Protein AF-F9GFN5-F1 (afdb_monomer_lite)

Organism: Fusarium oxysporum (strain Fo5176) (NCBI:txid660025)

Radius of gyration: 23.25 Å; chains: 1; bounding box: 59×54×55 Å

Structure (mmCIF, N/CA/C/O backbone):
data_AF-F9GFN5-F1
#
_entry.id   AF-F9GFN5-F1
#
loop_
_atom_site.group_PDB
_atom_site.id
_atom_site.type_symbol
_atom_site.label_atom_id
_atom_site.label_alt_id
_atom_site.label_comp_id
_atom_site.label_asym_id
_atom_site.label_entity_id
_atom_site.label_seq_id
_atom_site.pdbx_PDB_ins_code
_atom_site.Cartn_x
_atom_site.Cartn_y
_atom_site.Cartn_z
_atom_site.occupancy
_atom_site.B_iso_or_equiv
_atom_site.auth_seq_id
_atom_site.auth_comp_id
_atom_site.auth_asym_id
_atom_site.auth_atom_id
_atom_site.pdbx_PDB_model_num
ATOM 1 N N . CYS A 1 1 ? -9.435 2.940 -2.438 1.00 74.19 1 CYS A N 1
ATOM 2 C CA . CYS A 1 1 ? -7.964 3.060 -2.290 1.00 74.19 1 CYS A CA 1
ATOM 3 C C . CYS A 1 1 ? -7.481 4.216 -3.157 1.00 74.19 1 CYS A C 1
ATOM 5 O O . CYS A 1 1 ? -7.764 4.204 -4.350 1.00 74.19 1 CYS A O 1
ATOM 7 N N . ALA A 1 2 ? -6.806 5.196 -2.565 1.00 79.12 2 ALA A N 1
ATOM 8 C CA . ALA A 1 2 ? -6.301 6.413 -3.187 1.00 79.12 2 ALA A CA 1
ATOM 9 C C . ALA A 1 2 ? -4.825 6.650 -2.843 1.00 79.12 2 ALA A C 1
ATOM 11 O O . ALA A 1 2 ? -4.311 6.125 -1.850 1.00 79.12 2 ALA A O 1
ATOM 12 N N . CYS A 1 3 ? -4.141 7.439 -3.671 1.00 81.62 3 CYS A N 1
ATOM 13 C CA . CYS A 1 3 ? -2.781 7.879 -3.372 1.00 81.62 3 CYS A CA 1
ATOM 14 C C . CYS A 1 3 ? -2.756 8.847 -2.176 1.00 81.62 3 CYS A C 1
ATOM 16 O O . CYS A 1 3 ? -3.744 9.497 -1.849 1.00 81.62 3 CYS A O 1
ATOM 18 N N . ASP A 1 4 ? -1.608 8.946 -1.515 1.00 77.44 4 ASP A N 1
ATOM 19 C CA . ASP A 1 4 ? -1.374 9.813 -0.351 1.00 77.44 4 ASP A CA 1
ATOM 20 C C . ASP A 1 4 ? -0.511 11.043 -0.683 1.00 77.44 4 ASP A C 1
ATOM 22 O O . ASP A 1 4 ? -0.356 11.944 0.139 1.00 77.44 4 ASP A O 1
ATOM 26 N N . ILE A 1 5 ? 0.016 11.098 -1.906 1.00 81.62 5 ILE A N 1
ATOM 27 C CA . ILE A 1 5 ? 0.613 12.283 -2.513 1.00 81.62 5 ILE A CA 1
ATOM 28 C C . ILE A 1 5 ? -0.412 12.867 -3.488 1.00 81.62 5 ILE A C 1
ATOM 30 O O . ILE A 1 5 ? -1.016 12.099 -4.242 1.00 81.62 5 ILE A O 1
ATOM 34 N N . PRO A 1 6 ? -0.615 14.196 -3.510 1.00 81.69 6 PRO A N 1
ATOM 35 C CA . PRO A 1 6 ? -1.483 14.832 -4.485 1.00 81.69 6 PRO A CA 1
ATOM 36 C C . PRO A 1 6 ? -1.176 14.370 -5.914 1.00 81.69 6 PRO A C 1
ATOM 38 O O . PRO A 1 6 ? -0.028 14.441 -6.348 1.00 81.69 6 PRO A O 1
ATOM 41 N N . SER A 1 7 ? -2.178 13.927 -6.669 1.00 87.31 7 SER A N 1
ATOM 42 C CA . SER A 1 7 ? -2.011 13.272 -7.977 1.00 87.31 7 SER A CA 1
ATOM 43 C C . SER A 1 7 ? -1.329 14.153 -9.015 1.00 87.31 7 SER A C 1
ATOM 45 O O . SER A 1 7 ? -0.558 13.674 -9.841 1.00 87.31 7 SER A O 1
ATOM 47 N N . HIS A 1 8 ? -1.512 15.469 -8.913 1.00 84.69 8 HIS A N 1
ATOM 48 C CA . HIS A 1 8 ? -0.816 16.421 -9.774 1.00 84.69 8 HIS A CA 1
ATOM 49 C C . HIS A 1 8 ? 0.709 16.481 -9.510 1.00 84.69 8 HIS A C 1
ATOM 51 O O . HIS A 1 8 ? 1.449 16.915 -10.391 1.00 84.69 8 HIS A O 1
ATOM 57 N N . ALA A 1 9 ? 1.187 16.009 -8.355 1.00 85.56 9 ALA A N 1
ATOM 58 C CA . ALA A 1 9 ? 2.604 15.750 -8.074 1.00 85.56 9 ALA A CA 1
ATOM 59 C C . ALA A 1 9 ? 2.966 14.255 -8.231 1.00 85.56 9 ALA A C 1
ATOM 61 O O . ALA A 1 9 ? 4.084 13.922 -8.613 1.00 85.56 9 ALA A O 1
ATOM 62 N N . TYR A 1 10 ? 2.019 13.343 -7.984 1.00 90.94 10 TYR A N 1
ATOM 63 C CA . TYR A 1 10 ? 2.183 11.891 -8.114 1.00 90.94 10 TYR A CA 1
ATOM 64 C C . TYR A 1 10 ? 1.858 11.389 -9.526 1.00 90.94 10 TYR A C 1
ATOM 66 O O . TYR A 1 10 ? 0.931 10.614 -9.758 1.00 90.94 10 TYR A O 1
ATOM 74 N N . GLN A 1 11 ? 2.643 11.864 -10.485 1.00 92.19 11 GLN A N 1
ATOM 75 C CA . GLN A 1 11 ? 2.540 11.526 -11.900 1.00 92.19 11 GLN A CA 1
ATOM 76 C C . GLN A 1 11 ? 3.905 11.683 -12.569 1.00 92.19 11 GLN A C 1
ATOM 78 O O . GLN A 1 11 ? 4.844 12.220 -11.979 1.00 92.19 11 GLN A O 1
ATOM 83 N N . TYR A 1 12 ? 4.031 11.253 -13.821 1.00 94.38 12 TYR A N 1
ATOM 84 C CA . TYR A 1 12 ? 5.271 11.467 -14.554 1.00 94.38 12 TYR A CA 1
ATOM 85 C C . TYR A 1 12 ? 5.408 12.948 -14.901 1.00 94.38 12 TYR A C 1
ATOM 87 O O . TYR A 1 12 ? 4.506 13.549 -15.484 1.00 94.38 12 TYR A O 1
ATOM 95 N N . SER A 1 13 ? 6.554 13.546 -14.573 1.00 90.25 13 SER A N 1
ATOM 96 C CA . SER A 1 13 ? 6.849 14.942 -14.924 1.00 90.25 13 SER A CA 1
ATOM 97 C C . SER A 1 13 ? 6.798 15.180 -16.436 1.00 90.25 13 SER A C 1
ATOM 99 O O . SER A 1 13 ? 6.345 16.232 -16.871 1.00 90.25 13 SER A O 1
ATOM 101 N N . TRP A 1 14 ? 7.184 14.176 -17.226 1.00 92.69 14 TRP A N 1
ATOM 102 C CA . TRP A 1 14 ? 7.173 14.176 -18.691 1.00 92.69 14 TRP A CA 1
ATOM 103 C C . TRP A 1 14 ? 5.834 13.741 -19.317 1.00 92.69 14 TRP A C 1
ATOM 105 O O . TRP A 1 14 ? 5.675 13.820 -20.534 1.00 92.69 14 TRP A O 1
ATOM 115 N N . ASN A 1 15 ? 4.858 13.294 -18.520 1.00 93.81 15 ASN A N 1
ATOM 116 C CA . ASN A 1 15 ? 3.503 13.005 -18.998 1.00 93.81 15 ASN A CA 1
ATOM 117 C C . ASN A 1 15 ? 2.445 13.476 -17.988 1.00 93.81 15 ASN A C 1
ATOM 119 O O . ASN A 1 15 ? 1.758 12.651 -17.389 1.00 93.81 15 ASN A O 1
ATOM 123 N N . PRO A 1 16 ? 2.312 14.792 -17.767 1.00 91.44 16 PRO A N 1
ATOM 124 C CA . PRO A 1 16 ? 1.335 15.314 -16.826 1.00 91.44 16 PRO A CA 1
ATOM 125 C C . PRO A 1 16 ? -0.105 15.030 -17.278 1.00 91.44 16 PRO A C 1
ATOM 127 O O . PRO A 1 16 ? -0.438 15.128 -18.458 1.00 91.44 16 PRO A O 1
ATOM 130 N N . ASN A 1 17 ? -0.974 14.754 -16.312 1.00 90.25 17 ASN A N 1
ATOM 131 C CA . ASN A 1 17 ? -2.419 14.684 -16.449 1.00 90.25 17 ASN A CA 1
ATOM 132 C C . ASN A 1 17 ? -3.060 15.838 -15.650 1.00 90.25 17 ASN A C 1
ATOM 134 O O . ASN A 1 17 ? -3.096 15.793 -14.421 1.00 90.25 17 ASN A O 1
ATOM 138 N N . PRO A 1 18 ? -3.573 16.893 -16.306 1.00 85.75 18 PRO A N 1
ATOM 139 C CA . PRO A 1 18 ? -4.271 17.972 -15.608 1.00 85.75 18 PRO A CA 1
ATOM 140 C C . PRO A 1 18 ? -5.686 17.572 -15.166 1.00 85.75 18 PRO A C 1
ATOM 142 O O . PRO A 1 18 ? -6.262 18.240 -14.314 1.00 85.75 18 PRO A O 1
ATOM 145 N N . ARG A 1 19 ? -6.231 16.471 -15.701 1.00 84.25 19 ARG A N 1
ATOM 146 C CA . ARG A 1 19 ? -7.626 16.042 -15.523 1.00 84.25 19 ARG A CA 1
ATOM 147 C C . ARG A 1 19 ? -7.817 15.034 -14.392 1.00 84.25 19 ARG A C 1
ATOM 149 O O . ARG A 1 19 ? -8.727 14.215 -14.461 1.00 84.25 19 ARG A O 1
ATOM 156 N N . TRP A 1 20 ? -6.948 15.050 -13.381 1.00 84.88 20 TRP A N 1
ATOM 157 C CA . TRP A 1 20 ? -7.195 14.245 -12.186 1.00 84.88 20 TRP A CA 1
ATOM 158 C C . TRP A 1 20 ? -8.530 14.655 -11.564 1.00 84.88 20 TRP A C 1
ATOM 160 O O . TRP A 1 20 ? -8.789 15.840 -11.353 1.00 84.88 20 TRP A O 1
ATOM 170 N N . SER A 1 21 ? -9.367 13.670 -11.255 1.00 81.56 21 SER A N 1
ATOM 171 C CA . SER A 1 21 ? -10.747 13.857 -10.818 1.00 81.56 21 SER A CA 1
ATOM 172 C C . SER A 1 21 ? -10.848 14.444 -9.401 1.00 81.56 21 SER A C 1
ATOM 174 O O . SER A 1 21 ? -11.931 14.753 -8.902 1.00 81.56 21 SER A O 1
ATOM 176 N N . ARG A 1 22 ? -9.713 14.493 -8.705 1.00 77.44 22 ARG A N 1
ATOM 177 C CA . ARG A 1 22 ? -9.553 14.880 -7.309 1.00 77.44 22 ARG A CA 1
ATOM 178 C C . ARG A 1 22 ? -8.078 15.078 -7.006 1.00 77.44 22 ARG A C 1
ATOM 180 O O . ARG A 1 22 ? -7.206 14.537 -7.681 1.00 77.44 22 ARG A O 1
ATOM 187 N N . LEU A 1 23 ? -7.806 15.780 -5.909 1.00 75.44 23 LEU A N 1
ATOM 188 C CA . LEU A 1 23 ? -6.439 16.005 -5.446 1.00 75.44 23 LEU A CA 1
ATOM 189 C C . LEU A 1 23 ? -5.698 14.694 -5.130 1.00 75.44 23 LEU A C 1
ATOM 191 O O . LEU A 1 23 ? -4.498 14.637 -5.347 1.00 75.44 23 LEU A O 1
ATOM 195 N N . TYR A 1 24 ? -6.399 13.661 -4.647 1.00 81.19 24 TYR A N 1
ATOM 196 C CA . TYR A 1 24 ? -5.853 12.340 -4.307 1.00 81.19 24 TYR A CA 1
ATOM 197 C C . TYR A 1 24 ? -6.621 11.239 -5.049 1.00 81.19 24 TYR A C 1
ATOM 199 O O . TYR A 1 24 ? -7.618 10.724 -4.543 1.00 81.19 24 TYR A O 1
ATOM 207 N N . ALA A 1 25 ? -6.213 10.945 -6.279 1.00 84.81 25 ALA A N 1
ATOM 208 C CA . ALA A 1 25 ? -6.860 10.004 -7.185 1.00 84.81 25 ALA A CA 1
ATOM 209 C C . ALA A 1 25 ? -6.932 8.583 -6.614 1.00 84.81 25 ALA A C 1
ATOM 211 O O . ALA A 1 25 ? -6.030 8.114 -5.913 1.00 84.81 25 ALA A O 1
ATOM 212 N N . GLU A 1 26 ? -8.012 7.880 -6.952 1.00 86.38 26 GLU A N 1
ATOM 213 C CA . GLU A 1 26 ? -8.153 6.463 -6.626 1.00 86.38 26 GLU A CA 1
ATOM 214 C C . GLU A 1 26 ? -7.361 5.570 -7.575 1.00 86.38 26 GLU A C 1
ATOM 216 O O . GLU A 1 26 ? -7.035 5.935 -8.704 1.00 86.38 26 GLU A O 1
ATOM 221 N N . ALA A 1 27 ? -7.107 4.346 -7.115 1.00 87.31 27 ALA A N 1
ATOM 222 C CA . ALA A 1 27 ? -6.366 3.326 -7.840 1.00 87.31 27 ALA A CA 1
ATOM 223 C C . ALA A 1 27 ? -6.888 3.092 -9.269 1.00 87.31 27 ALA A C 1
ATOM 225 O O . ALA A 1 27 ? -6.081 2.919 -10.178 1.00 87.31 27 ALA A O 1
ATOM 226 N N . ALA A 1 28 ? -8.210 3.126 -9.485 1.00 90.38 28 ALA A N 1
ATOM 227 C CA . ALA A 1 28 ? -8.804 2.940 -10.811 1.00 90.38 28 ALA A CA 1
ATOM 228 C C . ALA A 1 28 ? -8.395 4.052 -11.791 1.00 90.38 28 ALA A C 1
ATOM 230 O O . ALA A 1 28 ? -8.006 3.777 -12.922 1.00 90.38 28 ALA A O 1
ATOM 231 N N . GLU A 1 29 ? -8.411 5.303 -11.338 1.00 92.56 29 GLU A N 1
ATOM 232 C CA . GLU A 1 29 ? -8.026 6.452 -12.155 1.00 92.56 29 GLU A CA 1
ATOM 233 C C . GLU A 1 29 ? -6.514 6.477 -12.421 1.00 92.56 29 GLU A C 1
ATOM 235 O O . GLU A 1 29 ? -6.075 6.737 -13.541 1.00 92.56 29 GLU A O 1
ATOM 240 N N . ILE A 1 30 ? -5.705 6.130 -11.414 1.00 94.50 30 ILE A N 1
ATOM 241 C CA . ILE A 1 30 ? -4.251 5.985 -11.572 1.00 94.50 30 ILE A CA 1
ATOM 242 C C . ILE A 1 30 ? -3.932 4.881 -12.590 1.00 94.50 30 ILE A C 1
ATOM 244 O O . ILE A 1 30 ? -3.055 5.056 -13.438 1.00 94.50 30 ILE A O 1
ATOM 248 N N . LEU A 1 31 ? -4.656 3.760 -12.550 1.00 94.88 31 LEU A N 1
ATOM 249 C CA . LEU A 1 31 ? -4.506 2.676 -13.517 1.00 94.88 31 LEU A CA 1
ATOM 250 C C . LEU A 1 31 ? -4.842 3.139 -14.942 1.00 94.88 31 LEU A C 1
ATOM 252 O O . LEU A 1 31 ? -4.085 2.845 -15.867 1.00 94.88 31 LEU A O 1
ATOM 256 N N . GLU A 1 32 ? -5.931 3.883 -15.129 1.00 96.00 32 GLU A N 1
ATOM 257 C CA . GLU A 1 32 ? -6.290 4.472 -16.428 1.00 96.00 32 GLU A CA 1
ATOM 258 C C . GLU A 1 32 ? -5.222 5.459 -16.928 1.00 96.00 32 GLU A C 1
ATOM 260 O O . GLU A 1 32 ? -4.817 5.421 -18.095 1.00 96.00 32 GLU A O 1
ATOM 265 N N . TYR A 1 33 ? -4.660 6.281 -16.040 1.00 96.50 33 TYR A N 1
ATOM 266 C CA . TYR A 1 33 ? -3.525 7.146 -16.365 1.00 96.50 33 TYR A CA 1
ATOM 267 C C . TYR A 1 33 ? -2.288 6.346 -16.830 1.00 96.50 33 TYR A C 1
ATOM 269 O O . TYR A 1 33 ? -1.666 6.685 -17.842 1.00 96.50 33 TYR A O 1
ATOM 277 N N . LEU A 1 34 ? -1.946 5.239 -16.165 1.00 96.88 34 LEU A N 1
ATOM 278 C CA . LEU A 1 34 ? -0.821 4.387 -16.573 1.00 96.88 34 LEU A CA 1
ATOM 279 C C . LEU A 1 34 ? -1.089 3.671 -17.908 1.00 96.88 34 LEU A C 1
ATOM 281 O O . LEU A 1 34 ? -0.215 3.650 -18.777 1.00 96.88 34 LEU A O 1
ATOM 285 N N . LYS A 1 35 ? -2.302 3.145 -18.126 1.00 96.81 35 LYS A N 1
ATOM 286 C CA . LYS A 1 35 ? -2.705 2.536 -19.409 1.00 96.81 35 LYS A CA 1
ATOM 287 C C . LYS A 1 35 ? -2.667 3.541 -20.559 1.00 96.81 35 LYS A C 1
ATOM 289 O O . LYS A 1 35 ? -2.172 3.223 -21.645 1.00 96.81 35 LYS A O 1
ATOM 294 N N . SER A 1 36 ? -3.163 4.757 -20.333 1.00 96.44 36 SER A N 1
ATOM 295 C CA . SER A 1 36 ? -3.133 5.817 -21.344 1.00 96.44 36 SER A CA 1
ATOM 296 C C . SER A 1 36 ? -1.700 6.258 -21.648 1.00 96.44 36 SER A C 1
ATOM 298 O O . SER A 1 36 ? -1.374 6.469 -22.812 1.00 96.44 36 SER A O 1
ATOM 300 N N . THR A 1 37 ? -0.809 6.279 -20.649 1.00 97.19 37 THR A N 1
ATOM 301 C CA . THR A 1 37 ? 0.636 6.488 -20.848 1.00 97.19 37 THR A CA 1
ATOM 302 C C . THR A 1 37 ? 1.238 5.386 -21.727 1.00 97.19 37 THR A C 1
ATOM 304 O O . THR A 1 37 ? 1.865 5.681 -22.743 1.00 97.19 37 THR A O 1
ATOM 307 N N . VAL A 1 38 ? 0.997 4.110 -21.405 1.00 97.25 38 VAL A N 1
ATOM 308 C CA . VAL A 1 38 ? 1.472 2.959 -22.203 1.00 97.25 38 VAL A CA 1
ATOM 309 C C . VAL A 1 38 ? 1.001 3.053 -23.656 1.00 97.25 38 VAL A C 1
ATOM 311 O O . VAL A 1 38 ? 1.775 2.771 -24.571 1.00 97.25 38 VAL A O 1
ATOM 314 N N . THR A 1 39 ? -0.244 3.481 -23.866 1.00 97.19 39 THR A N 1
ATOM 315 C CA . THR A 1 39 ? -0.836 3.667 -25.197 1.00 97.19 39 THR A CA 1
ATOM 316 C C . THR A 1 39 ? -0.190 4.839 -25.935 1.00 97.19 39 THR A C 1
ATOM 318 O O . THR A 1 39 ? 0.306 4.663 -27.045 1.00 97.19 39 THR A O 1
ATOM 321 N N . LYS A 1 40 ? -0.123 6.019 -25.303 1.00 96.81 40 LYS A N 1
ATOM 322 C CA . LYS A 1 40 ? 0.414 7.263 -25.878 1.00 96.81 40 LYS A CA 1
ATOM 323 C C . LYS A 1 40 ? 1.848 7.112 -26.384 1.00 96.81 40 LYS A C 1
ATOM 325 O O . LYS A 1 40 ? 2.182 7.654 -27.430 1.00 96.81 40 LYS A O 1
ATOM 330 N N . PHE A 1 41 ? 2.681 6.372 -25.655 1.00 97.19 41 PHE A N 1
ATOM 331 C CA . PHE A 1 41 ? 4.091 6.172 -26.000 1.00 97.19 41 PHE A CA 1
ATOM 332 C C . PHE A 1 41 ? 4.366 4.828 -26.691 1.00 97.19 41 PHE A C 1
ATOM 334 O O . PHE A 1 41 ? 5.524 4.464 -26.888 1.00 97.19 41 PHE A O 1
ATOM 341 N N . ASN A 1 42 ? 3.317 4.087 -27.072 1.00 97.38 42 ASN A N 1
ATOM 342 C CA . ASN A 1 42 ? 3.416 2.776 -27.713 1.00 97.38 42 ASN A CA 1
ATOM 343 C C . ASN A 1 42 ? 4.389 1.829 -26.977 1.00 97.38 42 ASN A C 1
ATOM 345 O O . ASN A 1 42 ? 5.279 1.220 -27.577 1.00 97.38 42 ASN A O 1
ATOM 349 N N . LEU A 1 43 ? 4.254 1.751 -25.649 1.00 97.19 43 LEU A N 1
ATOM 350 C CA . LEU A 1 43 ? 5.133 0.948 -24.789 1.00 97.19 43 LEU A CA 1
ATOM 351 C C . LEU A 1 43 ? 4.712 -0.521 -24.747 1.00 97.19 43 LEU A C 1
ATOM 353 O O . LEU A 1 43 ? 5.525 -1.380 -24.427 1.00 97.19 43 LEU A O 1
ATOM 357 N N . ARG A 1 44 ? 3.455 -0.825 -25.107 1.00 96.62 44 ARG A N 1
ATOM 358 C CA . ARG A 1 44 ? 2.877 -2.178 -25.053 1.00 96.62 44 ARG A CA 1
ATOM 359 C C . ARG A 1 44 ? 3.737 -3.219 -25.776 1.00 96.62 44 ARG A C 1
ATOM 361 O O . ARG A 1 44 ? 3.852 -4.332 -25.283 1.00 96.62 44 ARG A O 1
ATOM 368 N N . ARG A 1 45 ? 4.365 -2.847 -26.896 1.00 96.25 45 ARG A N 1
ATOM 369 C CA . ARG A 1 45 ? 5.248 -3.715 -27.700 1.00 96.25 45 ARG A CA 1
ATOM 370 C C . ARG A 1 45 ? 6.502 -4.209 -26.972 1.00 96.25 45 ARG A C 1
ATOM 372 O O . ARG A 1 45 ? 7.103 -5.171 -27.423 1.00 96.25 45 ARG A O 1
ATOM 379 N N . TYR A 1 46 ? 6.892 -3.555 -25.879 1.00 95.81 46 TYR A N 1
ATOM 380 C CA . TYR A 1 46 ? 8.048 -3.934 -25.062 1.00 95.81 46 TYR A CA 1
ATOM 381 C C . TYR A 1 46 ? 7.652 -4.697 -23.791 1.00 95.81 46 TYR A C 1
ATOM 383 O O . TYR A 1 46 ? 8.514 -5.008 -22.976 1.00 95.81 46 TYR A O 1
ATOM 391 N N . ILE A 1 47 ? 6.356 -4.963 -23.582 1.00 95.25 47 ILE A N 1
ATOM 392 C CA . ILE A 1 47 ? 5.846 -5.574 -22.352 1.00 95.25 47 ILE A CA 1
ATOM 393 C C . ILE A 1 47 ? 5.275 -6.951 -22.669 1.00 95.25 47 ILE A C 1
ATOM 395 O O . ILE A 1 47 ? 4.312 -7.074 -23.427 1.00 95.25 47 ILE A O 1
ATOM 399 N N . GLN A 1 48 ? 5.814 -7.975 -22.013 1.00 91.94 48 GLN A N 1
ATOM 400 C CA . GLN A 1 48 ? 5.249 -9.318 -22.025 1.00 91.94 48 GLN A CA 1
ATOM 401 C C . GLN A 1 48 ? 4.455 -9.550 -20.731 1.00 91.94 48 GLN A C 1
ATOM 403 O O . GLN A 1 48 ? 5.021 -9.610 -19.643 1.00 91.94 48 GLN A O 1
ATOM 408 N N . PHE A 1 49 ? 3.128 -9.645 -20.846 1.00 92.94 49 PHE A N 1
ATOM 409 C CA . PHE A 1 49 ? 2.235 -9.979 -19.727 1.00 92.94 49 PHE A CA 1
ATOM 410 C C . PHE A 1 49 ? 2.170 -11.500 -19.517 1.00 92.94 49 PHE A C 1
ATOM 412 O O . PHE A 1 49 ? 2.800 -12.256 -20.258 1.00 92.94 49 PHE A O 1
ATOM 419 N N . SER A 1 50 ? 1.440 -11.952 -18.490 1.00 91.00 50 SER A N 1
ATOM 420 C CA . SER A 1 50 ? 1.308 -13.379 -18.132 1.00 91.00 50 SER A CA 1
ATOM 421 C C . SER A 1 50 ? 2.659 -14.105 -18.013 1.00 91.00 50 SER A C 1
ATOM 423 O O . SER A 1 50 ? 2.755 -15.296 -18.289 1.00 91.00 50 SER A O 1
ATOM 425 N N . THR A 1 51 ? 3.719 -13.382 -17.643 1.00 92.50 51 THR A N 1
ATOM 426 C CA . THR A 1 51 ? 5.097 -13.879 -17.615 1.00 92.50 51 THR A CA 1
ATOM 427 C C . THR A 1 51 ? 5.758 -13.438 -16.316 1.00 92.50 51 THR A C 1
ATOM 429 O O . THR A 1 51 ? 5.740 -12.253 -15.982 1.00 92.50 51 THR A O 1
ATOM 432 N N . THR A 1 52 ? 6.335 -14.385 -15.586 1.00 92.56 52 THR A N 1
ATOM 433 C CA . THR A 1 52 ? 6.984 -14.165 -14.292 1.00 92.56 52 THR A CA 1
ATOM 434 C C . THR A 1 52 ? 8.482 -14.410 -14.432 1.00 92.56 52 THR A C 1
ATOM 436 O O . THR A 1 52 ? 8.885 -15.453 -14.930 1.00 92.56 52 THR A O 1
ATOM 439 N N . CYS A 1 53 ? 9.324 -13.477 -13.988 1.00 93.56 53 CYS A N 1
ATOM 440 C CA . CYS A 1 53 ? 10.768 -13.708 -13.891 1.00 93.56 53 CYS A CA 1
ATOM 441 C C . CYS A 1 53 ? 11.058 -14.591 -12.670 1.00 93.56 53 CYS A C 1
ATOM 443 O O . CYS A 1 53 ? 10.798 -14.167 -11.543 1.00 93.56 53 CYS A O 1
ATOM 445 N N . THR A 1 54 ? 11.579 -15.799 -12.883 1.00 93.50 54 THR A N 1
ATOM 446 C CA . THR A 1 54 ? 11.863 -16.785 -11.822 1.00 93.50 54 THR A CA 1
ATOM 447 C C . THR A 1 54 ? 13.336 -16.816 -11.422 1.00 93.50 54 THR A C 1
ATOM 449 O O . THR A 1 54 ? 13.654 -17.238 -10.312 1.00 93.50 54 THR A O 1
ATOM 452 N N . GLY A 1 55 ? 14.232 -16.312 -12.275 1.00 95.06 55 GLY A N 1
ATOM 453 C CA . GLY A 1 55 ? 15.661 -16.238 -11.987 1.00 95.06 55 GLY A CA 1
ATOM 454 C C . GLY A 1 55 ? 16.409 -15.288 -12.917 1.00 95.06 55 GLY A C 1
ATOM 455 O O . GLY A 1 55 ? 15.932 -14.958 -13.998 1.00 95.06 55 GLY A O 1
ATOM 456 N N . ALA A 1 56 ? 17.586 -14.842 -12.486 1.00 96.94 56 ALA A N 1
ATOM 457 C CA . ALA A 1 56 ? 18.536 -14.102 -13.307 1.00 96.94 56 ALA A CA 1
ATOM 458 C C . ALA A 1 56 ? 19.954 -14.406 -12.812 1.00 96.94 56 ALA A C 1
ATOM 460 O O . ALA A 1 56 ? 20.237 -14.225 -11.628 1.00 96.94 56 ALA A O 1
ATOM 461 N N . ASN A 1 57 ? 20.826 -14.871 -13.704 1.00 97.19 57 ASN A N 1
ATOM 462 C CA . ASN A 1 57 ? 22.208 -15.231 -13.396 1.00 97.19 57 ASN A CA 1
ATOM 463 C C . ASN A 1 57 ? 23.160 -14.470 -14.318 1.00 97.19 57 ASN A C 1
ATOM 465 O O . ASN A 1 57 ? 22.934 -14.411 -15.526 1.00 97.19 57 ASN A O 1
ATOM 469 N N . TRP A 1 58 ? 24.218 -13.899 -13.752 1.00 97.69 58 TRP A N 1
ATOM 470 C CA . TRP A 1 58 ? 25.263 -13.231 -14.520 1.00 97.69 58 TRP A CA 1
ATOM 471 C C . TRP A 1 58 ? 26.227 -14.259 -15.122 1.00 97.69 58 TRP A C 1
ATOM 473 O O . TRP A 1 58 ? 26.706 -15.150 -14.419 1.00 97.69 58 TRP A O 1
ATOM 483 N N . ASP A 1 59 ? 26.495 -14.140 -16.419 1.00 97.00 59 ASP A N 1
ATOM 484 C CA . ASP A 1 59 ? 27.503 -14.907 -17.143 1.00 97.00 59 ASP A CA 1
ATOM 485 C C . ASP A 1 59 ? 28.771 -14.065 -17.300 1.00 97.00 59 ASP A C 1
ATOM 487 O O . ASP A 1 59 ? 28.858 -13.195 -18.165 1.00 97.00 59 ASP A O 1
ATOM 491 N N . GLU A 1 60 ? 29.774 -14.352 -16.469 1.00 97.50 60 GLU A N 1
ATOM 492 C CA . GLU A 1 60 ? 31.066 -13.655 -16.483 1.00 97.50 60 GLU A CA 1
ATOM 493 C C . GLU A 1 60 ? 31.828 -13.822 -17.806 1.00 97.50 60 GLU A C 1
ATOM 495 O O . GLU A 1 60 ? 32.602 -12.947 -18.188 1.00 97.50 60 GLU A O 1
ATOM 500 N N . THR A 1 61 ? 31.623 -14.934 -18.523 1.00 97.06 61 THR A N 1
ATOM 501 C CA . THR A 1 61 ? 32.369 -15.221 -19.760 1.00 97.06 61 THR A CA 1
ATOM 502 C C . THR A 1 61 ? 31.903 -14.314 -20.889 1.00 97.06 61 THR A C 1
ATOM 504 O O . THR A 1 61 ? 32.719 -13.770 -21.631 1.00 97.06 61 THR A O 1
ATOM 507 N N . ASN A 1 62 ? 30.586 -14.151 -21.006 1.00 95.38 62 ASN A N 1
ATOM 508 C CA . ASN A 1 62 ? 29.961 -13.362 -22.064 1.00 95.38 62 ASN A CA 1
ATOM 509 C C . ASN A 1 62 ? 29.617 -11.933 -21.617 1.00 95.38 62 ASN A C 1
ATOM 511 O O . ASN A 1 62 ? 29.240 -11.115 -22.450 1.00 95.38 62 ASN A O 1
ATOM 515 N N . SER A 1 63 ? 29.790 -11.619 -20.327 1.00 97.06 63 SER A N 1
ATOM 516 C CA . SER A 1 63 ? 29.417 -10.336 -19.720 1.00 97.06 63 SER A CA 1
ATOM 517 C C . SER A 1 63 ? 27.948 -9.970 -19.969 1.00 97.06 63 SER A C 1
ATOM 519 O O . SER A 1 63 ? 27.629 -8.838 -20.332 1.00 97.06 63 SER A O 1
ATOM 521 N N . GLU A 1 64 ? 27.049 -10.936 -19.770 1.00 97.75 64 GLU A N 1
ATOM 522 C CA . GLU A 1 64 ? 25.607 -10.778 -19.987 1.00 97.75 64 GLU A CA 1
ATOM 523 C C . GLU A 1 64 ? 24.777 -11.443 -18.879 1.00 97.75 64 GLU A C 1
ATOM 525 O O . GLU A 1 64 ? 25.227 -12.349 -18.178 1.00 97.75 64 GLU A O 1
ATOM 530 N N . TRP A 1 65 ? 23.525 -11.016 -18.722 1.00 98.19 65 TRP A N 1
ATOM 531 C CA . TRP A 1 65 ? 22.556 -11.672 -17.848 1.00 98.19 65 TRP A CA 1
ATOM 532 C C . TRP A 1 65 ? 21.779 -12.745 -18.602 1.00 98.19 65 TRP A C 1
ATOM 534 O O . TRP A 1 65 ? 21.158 -12.458 -19.623 1.00 98.19 65 TRP A O 1
ATOM 544 N N . ASN A 1 66 ? 21.718 -13.945 -18.029 1.00 97.44 66 ASN A N 1
ATOM 545 C CA . ASN A 1 66 ? 20.783 -15.000 -18.403 1.00 97.44 66 ASN A CA 1
ATOM 546 C C . ASN A 1 66 ? 19.561 -14.935 -17.476 1.00 97.44 66 ASN A C 1
ATOM 548 O O . ASN A 1 66 ? 19.657 -15.254 -16.289 1.00 97.44 66 ASN A O 1
ATOM 552 N N . VAL A 1 67 ? 18.417 -14.508 -18.004 1.00 97.12 67 VAL A N 1
ATOM 553 C CA . VAL A 1 67 ? 17.168 -14.319 -17.255 1.00 97.12 67 VAL A CA 1
ATOM 554 C C . VAL A 1 67 ? 16.189 -15.438 -17.583 1.00 97.12 67 VAL A C 1
ATOM 556 O O . VAL A 1 67 ? 15.890 -15.688 -18.749 1.00 97.12 67 VAL A O 1
ATOM 559 N N . THR A 1 68 ? 15.655 -16.078 -16.549 1.00 95.94 68 THR A N 1
ATOM 560 C CA . THR A 1 68 ? 14.665 -17.149 -16.648 1.00 95.94 68 THR A CA 1
ATOM 561 C C . THR A 1 68 ? 13.261 -16.587 -16.450 1.00 95.94 68 THR A C 1
ATOM 563 O O . THR A 1 68 ? 12.960 -15.942 -15.440 1.00 95.94 68 THR A O 1
ATOM 566 N N . LEU A 1 69 ? 12.394 -16.838 -17.425 1.00 94.56 69 LEU A N 1
ATOM 567 C CA . LEU A 1 69 ? 11.010 -16.390 -17.468 1.00 94.56 69 LEU A CA 1
ATOM 568 C C . LEU A 1 69 ? 10.072 -17.599 -17.528 1.00 94.56 69 LEU A C 1
ATOM 570 O O . LEU A 1 69 ? 10.277 -18.509 -18.323 1.00 94.56 69 LEU A O 1
ATOM 574 N N . GLN A 1 70 ? 8.998 -17.562 -16.748 1.00 92.12 70 GLN A N 1
ATOM 575 C CA . GLN A 1 70 ? 7.925 -18.551 -16.750 1.00 92.12 70 GLN A CA 1
ATOM 576 C C . GLN A 1 70 ? 6.652 -17.931 -17.324 1.00 92.12 70 GLN A C 1
ATOM 578 O O . GLN A 1 70 ? 6.177 -16.917 -16.804 1.00 92.12 70 GLN A O 1
ATOM 583 N N . ARG A 1 71 ? 6.051 -18.539 -18.352 1.00 88.62 71 ARG A N 1
ATOM 584 C CA . ARG A 1 71 ? 4.713 -18.133 -18.813 1.00 88.62 71 ARG A CA 1
ATOM 585 C C . ARG A 1 71 ? 3.636 -18.795 -17.956 1.00 88.62 71 ARG A C 1
ATOM 587 O O . ARG A 1 71 ? 3.601 -20.014 -17.817 1.00 88.62 71 ARG A O 1
ATOM 594 N N . ASN A 1 72 ? 2.751 -17.984 -17.377 1.00 76.56 72 ASN A N 1
ATOM 595 C CA . ASN A 1 72 ? 1.761 -18.424 -16.387 1.00 76.56 72 ASN A CA 1
ATOM 596 C C . ASN A 1 72 ? 0.673 -19.339 -16.983 1.00 76.56 72 ASN A C 1
ATOM 598 O O . ASN A 1 72 ? 0.031 -20.081 -16.248 1.00 76.56 72 ASN A O 1
ATOM 602 N N . GLU A 1 73 ? 0.457 -19.292 -18.298 1.00 73.50 73 GLU A N 1
ATOM 603 C CA . GLU A 1 73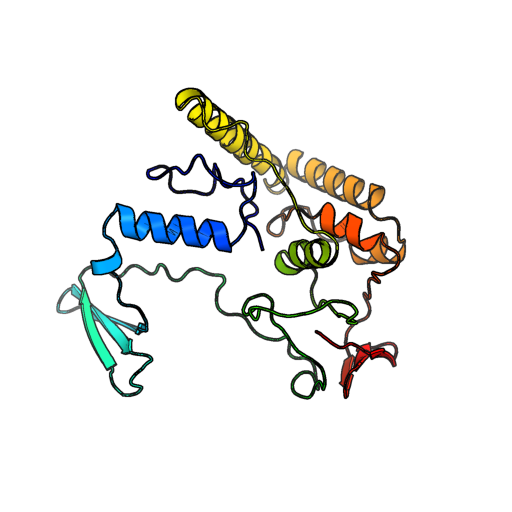 ? -0.580 -20.072 -18.994 1.00 73.50 73 GLU A CA 1
ATOM 604 C C . GLU A 1 73 ? -0.103 -21.484 -19.389 1.00 73.50 73 GLU A C 1
ATOM 606 O O . GLU A 1 73 ? -0.911 -22.337 -19.751 1.00 73.50 73 GLU A O 1
ATOM 611 N N . THR A 1 74 ? 1.197 -21.761 -19.261 1.00 72.88 74 THR A N 1
ATOM 612 C CA . THR A 1 74 ? 1.836 -23.034 -19.619 1.00 72.88 74 THR A CA 1
ATOM 613 C C . THR A 1 74 ? 2.937 -23.348 -18.601 1.00 72.88 74 THR A C 1
ATOM 615 O O . THR A 1 74 ? 4.074 -22.917 -18.787 1.00 72.88 74 THR A O 1
ATOM 618 N N . PRO A 1 75 ? 2.637 -24.107 -17.528 1.00 65.62 75 PRO A N 1
ATOM 619 C CA . PRO A 1 75 ? 3.548 -24.321 -16.393 1.00 65.62 75 PRO A CA 1
ATOM 620 C C . PRO A 1 75 ? 4.921 -24.921 -16.731 1.00 65.62 75 PRO A C 1
ATOM 622 O O . PRO A 1 75 ? 5.828 -24.829 -15.917 1.00 65.62 75 PRO A O 1
ATOM 625 N N . ASN A 1 76 ? 5.083 -25.505 -17.922 1.00 75.31 76 ASN A N 1
ATOM 626 C CA . ASN A 1 76 ? 6.339 -26.101 -18.391 1.00 75.31 76 ASN A CA 1
ATOM 627 C C . ASN A 1 76 ? 7.056 -25.259 -19.468 1.00 75.31 76 ASN A C 1
ATOM 629 O O . ASN A 1 76 ? 8.062 -25.708 -20.007 1.00 75.31 76 ASN A O 1
ATOM 633 N N . ASP A 1 77 ? 6.534 -24.079 -19.823 1.00 81.50 77 ASP A N 1
ATOM 634 C CA . ASP A 1 77 ? 7.144 -23.182 -20.818 1.00 81.50 77 ASP A CA 1
ATOM 635 C C . ASP A 1 77 ? 8.075 -22.181 -20.118 1.00 81.50 77 ASP A C 1
ATOM 637 O O . ASP A 1 77 ? 7.704 -21.033 -19.839 1.00 81.50 77 ASP A O 1
ATOM 641 N N . GLU A 1 78 ? 9.265 -22.671 -19.764 1.00 88.81 78 GLU A N 1
ATOM 642 C CA . GLU A 1 78 ? 10.376 -21.854 -19.281 1.00 88.81 78 GLU A CA 1
ATOM 643 C C . GLU A 1 78 ? 11.171 -21.302 -20.469 1.00 88.81 78 GLU A C 1
ATOM 645 O O . GLU A 1 78 ? 11.542 -22.025 -21.395 1.00 88.81 78 GLU A O 1
ATOM 650 N N . ILE A 1 79 ? 11.451 -20.002 -20.434 1.00 91.38 79 ILE A N 1
ATOM 651 C CA . ILE A 1 79 ? 12.168 -19.291 -21.487 1.00 91.38 79 ILE A CA 1
ATOM 652 C C . ILE A 1 79 ? 13.368 -18.597 -20.863 1.00 91.38 79 ILE A C 1
ATOM 654 O O . ILE A 1 79 ? 13.224 -17.816 -19.923 1.00 91.38 79 ILE A O 1
ATOM 658 N N . SER A 1 80 ? 14.551 -18.829 -21.424 1.00 91.94 80 SER A N 1
ATOM 659 C CA . SER A 1 80 ? 15.742 -18.049 -21.099 1.00 91.94 80 SER A CA 1
ATOM 660 C C . SER A 1 80 ? 15.926 -16.916 -22.102 1.00 91.94 80 SER A C 1
ATOM 662 O O . SER A 1 80 ? 15.897 -17.135 -23.314 1.00 91.94 80 SER A O 1
ATOM 664 N N . VAL A 1 81 ? 16.141 -15.703 -21.601 1.00 94.69 81 VAL A N 1
ATOM 665 C CA . VAL A 1 81 ? 16.487 -14.527 -22.407 1.00 94.69 81 VAL A CA 1
ATOM 666 C C . VAL A 1 81 ? 17.817 -13.947 -21.945 1.00 94.69 81 VAL A C 1
ATOM 668 O O . VAL A 1 81 ? 18.146 -14.001 -20.762 1.00 94.69 81 VAL A O 1
ATOM 671 N N . LYS A 1 82 ? 18.576 -13.391 -22.889 1.00 96.88 82 LYS A N 1
ATOM 672 C CA . LYS A 1 82 ? 19.866 -12.746 -22.638 1.00 96.88 82 LYS A CA 1
ATOM 673 C C . LYS A 1 82 ? 19.732 -11.232 -22.712 1.00 96.88 82 LYS A C 1
ATOM 675 O O . LYS A 1 82 ? 18.993 -10.728 -23.560 1.00 96.88 82 LYS A O 1
ATOM 680 N N . CYS A 1 83 ? 20.429 -10.511 -21.840 1.00 96.69 83 CYS A N 1
ATOM 681 C CA . CYS A 1 83 ? 20.488 -9.051 -21.890 1.00 96.69 83 CYS A CA 1
ATOM 682 C C . CYS A 1 83 ? 21.758 -8.492 -21.241 1.00 96.69 83 CYS A C 1
ATOM 684 O O . CYS A 1 83 ? 22.225 -9.018 -20.234 1.00 96.69 83 CYS A O 1
ATOM 686 N N . ASP A 1 84 ? 22.247 -7.360 -21.746 1.00 97.31 84 ASP A N 1
ATOM 687 C CA . ASP A 1 84 ? 23.418 -6.674 -21.180 1.00 97.31 84 ASP A CA 1
ATOM 688 C C . ASP A 1 84 ? 23.107 -6.024 -19.820 1.00 97.31 84 ASP A C 1
ATOM 690 O O . ASP A 1 84 ? 23.941 -5.976 -18.919 1.00 97.31 84 ASP A O 1
ATOM 694 N N . VAL A 1 85 ? 21.877 -5.519 -19.655 1.00 96.56 85 VAL A N 1
ATOM 695 C CA . VAL A 1 85 ? 21.446 -4.775 -18.465 1.00 96.56 85 VAL A CA 1
ATOM 696 C C . VAL A 1 85 ? 20.147 -5.350 -17.917 1.00 96.56 85 VAL A C 1
ATOM 698 O O . VAL A 1 85 ? 19.107 -5.310 -18.574 1.00 96.56 85 VAL A O 1
ATOM 701 N N . PHE A 1 86 ? 20.193 -5.808 -16.666 1.00 96.31 86 PHE A N 1
ATOM 702 C CA . PHE A 1 86 ? 19.027 -6.285 -15.932 1.00 96.31 86 PHE A CA 1
ATOM 703 C C . PHE A 1 86 ? 18.557 -5.244 -14.904 1.00 96.31 86 PHE A C 1
ATOM 705 O O . PHE A 1 86 ? 19.292 -4.881 -13.986 1.00 96.31 86 PHE A O 1
ATOM 712 N N . ILE A 1 87 ? 17.320 -4.752 -15.052 1.00 96.00 87 ILE A N 1
ATOM 713 C CA . ILE A 1 87 ? 16.725 -3.735 -14.169 1.00 96.00 87 ILE A CA 1
ATOM 714 C C . ILE A 1 87 ? 15.531 -4.331 -13.422 1.00 96.00 87 ILE A C 1
ATOM 716 O O . ILE A 1 87 ? 14.528 -4.711 -14.023 1.00 96.00 87 ILE A O 1
ATOM 720 N N . ILE A 1 88 ? 15.599 -4.334 -12.089 1.00 92.69 88 ILE A N 1
ATOM 721 C CA . ILE A 1 88 ? 14.505 -4.796 -11.229 1.00 92.69 88 ILE A CA 1
ATOM 722 C C . ILE A 1 88 ? 13.563 -3.626 -10.911 1.00 92.69 88 ILE A C 1
ATOM 724 O O . ILE A 1 88 ? 13.887 -2.745 -10.115 1.00 92.69 88 ILE A O 1
ATOM 728 N N . ALA A 1 89 ? 12.360 -3.653 -11.493 1.00 92.81 89 ALA A N 1
ATOM 729 C CA . ALA A 1 89 ? 11.302 -2.654 -11.291 1.00 92.81 89 ALA A CA 1
ATOM 730 C C . ALA A 1 89 ? 9.992 -3.266 -10.739 1.00 92.81 89 ALA A C 1
ATOM 732 O O . ALA A 1 89 ? 8.894 -2.846 -11.092 1.00 92.81 89 ALA A O 1
ATOM 733 N N . ILE A 1 90 ? 10.101 -4.269 -9.861 1.00 89.81 90 ILE A N 1
ATOM 734 C CA . ILE A 1 90 ? 8.975 -5.109 -9.393 1.00 89.81 90 ILE A CA 1
ATOM 735 C C . ILE A 1 90 ? 8.070 -4.466 -8.323 1.00 89.81 90 ILE A C 1
ATOM 737 O O . ILE A 1 90 ? 7.065 -5.052 -7.924 1.00 89.81 90 ILE A O 1
ATOM 741 N N . GLY A 1 91 ? 8.414 -3.269 -7.838 1.00 86.81 91 GLY A N 1
ATOM 742 C CA . GLY A 1 91 ? 7.756 -2.652 -6.681 1.00 86.81 91 GLY A CA 1
ATOM 743 C C . GLY A 1 91 ? 8.080 -3.363 -5.355 1.00 86.81 91 GLY A C 1
ATOM 744 O O . GLY A 1 91 ? 8.693 -4.421 -5.330 1.00 86.81 91 GLY A O 1
ATOM 745 N N . ARG A 1 92 ? 7.719 -2.759 -4.215 1.00 80.12 92 ARG A N 1
ATOM 746 C CA . ARG A 1 92 ? 8.025 -3.311 -2.872 1.00 80.12 92 ARG A CA 1
ATOM 747 C C . ARG A 1 92 ? 6.795 -3.713 -2.045 1.00 80.12 92 ARG A C 1
ATOM 749 O O . ARG A 1 92 ? 6.956 -4.158 -0.916 1.00 80.12 92 ARG A O 1
ATOM 756 N N . LEU A 1 93 ? 5.581 -3.523 -2.568 1.00 81.19 93 LEU A N 1
ATOM 757 C CA . LEU A 1 93 ? 4.321 -3.608 -1.807 1.00 81.19 93 LEU A CA 1
ATOM 758 C C . LEU A 1 93 ? 3.258 -4.484 -2.503 1.00 81.19 93 LEU A C 1
ATOM 760 O O . LEU A 1 93 ? 2.094 -4.108 -2.569 1.00 81.19 93 LEU A O 1
ATOM 764 N N . ASN A 1 94 ? 3.657 -5.624 -3.068 1.00 77.38 94 ASN A N 1
ATOM 765 C CA . ASN A 1 94 ? 2.797 -6.493 -3.889 1.00 77.38 94 ASN A CA 1
ATOM 766 C C . ASN A 1 94 ? 2.587 -7.915 -3.332 1.00 77.38 94 ASN A C 1
ATOM 768 O O . ASN A 1 94 ? 1.685 -8.607 -3.796 1.00 77.38 94 ASN A O 1
ATOM 772 N N . ASN A 1 95 ? 3.368 -8.353 -2.340 1.00 82.69 95 ASN A N 1
ATOM 773 C CA . ASN A 1 95 ? 3.269 -9.698 -1.762 1.00 82.69 95 ASN A CA 1
ATOM 774 C C . ASN A 1 95 ? 2.461 -9.689 -0.454 1.00 82.69 95 ASN A C 1
ATOM 776 O O . ASN A 1 95 ? 3.024 -9.583 0.638 1.00 82.69 95 ASN A O 1
ATOM 780 N N . TRP A 1 96 ? 1.135 -9.724 -0.569 1.00 86.62 96 TRP A N 1
ATOM 781 C CA . TRP A 1 96 ? 0.236 -9.708 0.582 1.00 86.62 96 TRP A CA 1
ATO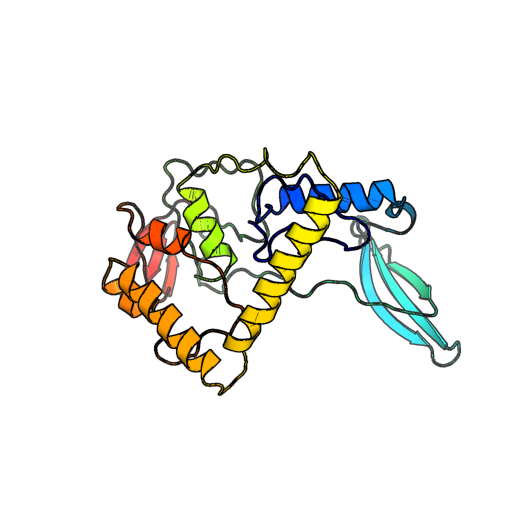M 782 C C . TRP A 1 96 ? 0.026 -11.105 1.175 1.00 86.62 96 TRP A C 1
ATOM 784 O O . TRP A 1 96 ? 0.174 -12.116 0.495 1.00 86.62 96 TRP A O 1
ATOM 794 N N . LYS A 1 97 ? -0.323 -11.160 2.463 1.00 89.00 97 LYS A N 1
ATOM 795 C CA . LYS A 1 97 ? -0.609 -12.399 3.194 1.00 89.00 97 LYS A CA 1
ATOM 796 C C . LYS A 1 97 ? -1.799 -12.170 4.111 1.00 89.00 97 LYS A C 1
ATOM 798 O O . LYS A 1 97 ? -1.923 -11.090 4.686 1.00 89.00 97 LYS A O 1
ATOM 803 N N . LEU A 1 98 ? -2.638 -13.187 4.268 1.00 91.81 98 LEU A N 1
ATOM 804 C CA . LEU A 1 98 ? -3.612 -13.195 5.354 1.00 91.81 98 LEU A CA 1
ATOM 805 C C . LEU A 1 98 ? -2.876 -13.300 6.701 1.00 91.81 98 LEU A C 1
ATOM 807 O O . LEU A 1 98 ? -1.803 -13.913 6.761 1.00 91.81 98 LEU A O 1
ATOM 811 N N . PRO A 1 99 ? -3.407 -12.685 7.771 1.00 91.88 99 PRO A N 1
ATOM 812 C CA . PRO A 1 99 ? -2.839 -12.850 9.098 1.00 91.88 99 PRO A CA 1
ATOM 813 C C . PRO A 1 99 ? -2.978 -14.311 9.540 1.00 91.88 99 PRO A C 1
ATOM 815 O O . PRO A 1 99 ? -3.977 -14.967 9.251 1.00 91.88 99 PRO A O 1
ATOM 818 N N . ALA A 1 100 ? -1.974 -14.821 10.250 1.00 94.25 100 ALA A N 1
ATOM 819 C CA . ALA A 1 100 ? -2.000 -16.169 10.807 1.00 94.25 100 ALA A CA 1
ATOM 820 C C . ALA A 1 100 ? -2.889 -16.198 12.063 1.00 94.25 100 ALA A C 1
ATOM 822 O O . ALA A 1 100 ? -2.388 -16.135 13.182 1.00 94.25 100 ALA A O 1
ATOM 823 N N . ILE A 1 101 ? -4.207 -16.214 11.858 1.00 96.25 101 ILE A N 1
ATOM 824 C CA . ILE A 1 101 ? -5.221 -16.323 12.911 1.00 96.25 101 ILE A CA 1
ATOM 825 C C . ILE A 1 101 ? -5.817 -17.726 12.835 1.00 96.25 101 ILE A C 1
ATOM 827 O O . ILE A 1 101 ? -6.267 -18.150 11.770 1.00 96.25 101 ILE A O 1
ATOM 831 N N . GLU A 1 102 ? -5.814 -18.438 13.957 1.00 97.56 102 GLU A N 1
ATOM 832 C CA . GLU A 1 102 ? -6.406 -19.771 14.062 1.00 97.56 102 GLU A CA 1
ATOM 833 C C . GLU A 1 102 ? -7.887 -19.748 13.650 1.00 97.56 102 GLU A C 1
ATOM 835 O O . GLU A 1 102 ? -8.636 -18.864 14.067 1.00 97.56 102 GLU A O 1
ATOM 840 N N . GLY A 1 103 ? -8.290 -20.686 12.788 1.00 96.44 103 GLY A N 1
ATOM 841 C CA . GLY A 1 103 ? -9.662 -20.836 12.294 1.00 96.44 103 GLY A CA 1
ATOM 842 C C . GLY A 1 103 ? -10.103 -19.839 11.213 1.00 96.44 103 GLY A C 1
ATOM 843 O O . GLY A 1 103 ? -11.214 -19.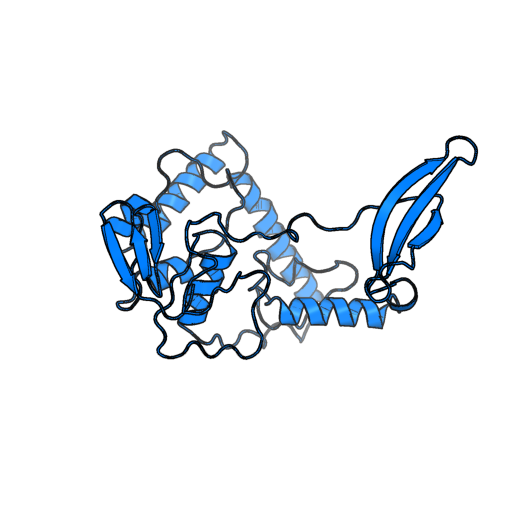971 10.696 1.00 96.44 103 GLY A O 1
ATOM 844 N N . LEU A 1 104 ? -9.260 -18.871 10.819 1.00 96.19 104 LEU A N 1
ATOM 845 C CA . LEU A 1 104 ? -9.606 -17.862 9.804 1.00 96.19 104 LEU A CA 1
ATOM 846 C C . LEU A 1 104 ? -9.913 -18.474 8.428 1.00 96.19 104 LEU A C 1
ATOM 848 O O . LEU A 1 104 ? -10.781 -17.983 7.711 1.00 96.19 104 LEU A O 1
ATOM 852 N N . ASP A 1 105 ? -9.218 -19.547 8.063 1.00 94.50 105 ASP A N 1
ATOM 853 C CA . ASP A 1 105 ? -9.426 -20.312 6.830 1.00 94.50 105 ASP A CA 1
ATOM 854 C C . ASP A 1 105 ? -10.764 -21.070 6.805 1.00 94.50 105 ASP A C 1
ATOM 856 O O . ASP A 1 105 ? -11.274 -21.385 5.731 1.00 94.50 105 ASP A O 1
ATOM 860 N N . THR A 1 106 ? -11.355 -21.308 7.979 1.00 94.88 106 THR A N 1
ATOM 861 C CA . THR A 1 106 ? -12.657 -21.973 8.153 1.00 94.88 106 THR A CA 1
ATOM 862 C C . THR A 1 106 ? -13.812 -21.009 8.442 1.00 94.88 106 THR A C 1
ATOM 864 O O . THR A 1 106 ? -14.925 -21.451 8.741 1.00 94.88 106 THR A O 1
ATOM 867 N N . PHE A 1 107 ? -13.573 -19.696 8.353 1.00 97.19 107 PHE A N 1
ATOM 868 C CA . PHE A 1 107 ? -14.604 -18.687 8.569 1.00 97.19 107 PHE A CA 1
ATOM 869 C C . PHE A 1 107 ? -15.787 -18.891 7.612 1.00 97.19 107 PHE A C 1
ATOM 871 O O . PHE A 1 107 ? -15.612 -19.000 6.400 1.00 97.19 107 PHE A O 1
ATOM 878 N N . GLN A 1 108 ? -17.003 -18.931 8.157 1.00 96.19 108 GLN A N 1
ATOM 879 C CA . GLN A 1 108 ? -18.222 -19.213 7.385 1.00 96.19 108 GLN A CA 1
ATOM 880 C C . GLN A 1 108 ? -18.713 -18.014 6.561 1.00 96.19 108 GLN A C 1
ATOM 882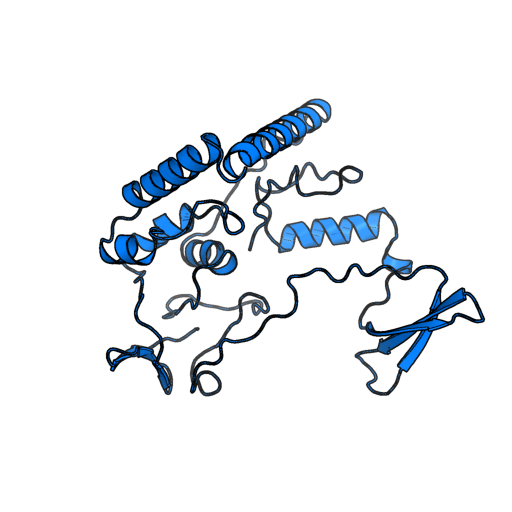 O O . GLN A 1 108 ? -19.500 -18.192 5.630 1.00 96.19 108 GLN A O 1
ATOM 887 N N . GLY A 1 109 ? -18.275 -16.801 6.909 1.00 93.62 109 GLY A N 1
ATOM 888 C CA . GLY A 1 109 ? -18.526 -15.594 6.127 1.00 93.62 109 GLY A CA 1
ATOM 889 C C . GLY A 1 109 ? -17.490 -15.391 5.018 1.00 93.62 109 GLY A C 1
ATOM 890 O O . GLY A 1 109 ? -16.816 -16.319 4.568 1.00 93.62 109 GLY A O 1
ATOM 891 N N . ARG A 1 110 ? -17.342 -14.149 4.555 1.00 94.38 110 ARG A N 1
ATOM 892 C CA . ARG A 1 110 ? -16.370 -13.800 3.511 1.00 94.38 110 ARG A CA 1
ATOM 893 C C . ARG A 1 110 ? -15.092 -13.227 4.120 1.00 94.38 110 ARG A C 1
ATOM 895 O O . ARG A 1 110 ? -15.165 -12.245 4.841 1.00 94.38 110 ARG A O 1
ATOM 902 N N . VAL A 1 111 ? -13.932 -13.775 3.758 1.00 94.56 111 VAL A N 1
ATOM 903 C CA . VAL A 1 111 ? -12.620 -13.180 4.075 1.00 94.56 111 VAL A CA 1
ATOM 904 C C . VAL A 1 111 ? -12.079 -12.444 2.847 1.00 94.56 111 VAL A C 1
ATOM 906 O O . VAL A 1 111 ? -11.969 -13.034 1.767 1.00 94.56 111 VAL A O 1
ATOM 909 N N . ILE A 1 112 ? -11.746 -11.160 2.989 1.00 93.19 112 ILE A N 1
ATOM 910 C CA . ILE A 1 112 ? -11.285 -10.286 1.906 1.00 93.19 112 ILE A CA 1
ATOM 911 C C . ILE A 1 112 ? -10.009 -9.561 2.319 1.00 93.19 112 ILE A C 1
ATOM 913 O O . ILE A 1 112 ? -9.992 -8.679 3.171 1.00 93.19 112 ILE A O 1
ATOM 917 N N . HIS A 1 113 ? -8.917 -9.841 1.613 1.00 92.19 113 HIS A N 1
ATOM 918 C CA . HIS A 1 113 ? -7.717 -9.029 1.750 1.00 92.19 113 HIS A CA 1
ATOM 919 C C . HIS A 1 113 ? -7.823 -7.763 0.882 1.00 92.19 113 HIS A C 1
ATOM 921 O O . HIS A 1 113 ? -8.083 -7.850 -0.316 1.00 92.19 113 HIS A O 1
ATOM 927 N N . THR A 1 114 ? -7.541 -6.579 1.442 1.00 88.50 114 THR A N 1
ATOM 928 C CA . THR A 1 114 ? -7.647 -5.283 0.721 1.00 88.50 114 THR A CA 1
ATOM 929 C C . THR A 1 114 ? -6.811 -5.187 -0.564 1.00 88.50 114 THR A C 1
ATOM 931 O O . THR A 1 114 ? -7.153 -4.425 -1.464 1.00 88.50 114 THR A O 1
ATOM 934 N N . ALA A 1 115 ? -5.737 -5.974 -0.678 1.00 85.69 115 ALA A N 1
ATOM 935 C CA . ALA A 1 115 ? -4.923 -6.078 -1.896 1.00 85.69 115 ALA A CA 1
ATOM 936 C C . ALA A 1 115 ? -5.544 -6.950 -3.011 1.00 85.69 115 ALA A C 1
ATOM 938 O O . ALA A 1 115 ? -5.059 -6.918 -4.137 1.00 85.69 115 ALA A O 1
ATOM 939 N N . ASN A 1 116 ? -6.595 -7.718 -2.713 1.00 87.50 116 ASN A N 1
ATOM 940 C CA . ASN A 1 116 ? -7.313 -8.580 -3.653 1.00 87.50 116 ASN A CA 1
ATOM 941 C C . ASN A 1 116 ? -8.829 -8.380 -3.500 1.00 87.50 116 ASN A C 1
ATOM 943 O O . ASN A 1 116 ? -9.577 -9.300 -3.166 1.00 87.50 116 ASN A O 1
ATOM 947 N N . TRP A 1 117 ? -9.267 -7.132 -3.675 1.00 85.44 117 TRP A N 1
ATOM 948 C CA . TRP A 1 117 ? -10.662 -6.750 -3.483 1.00 85.44 117 TRP A CA 1
ATOM 949 C C . TRP A 1 117 ? -11.552 -7.297 -4.616 1.00 85.44 117 TRP A C 1
ATOM 951 O O . TRP A 1 117 ? -11.275 -7.011 -5.785 1.00 85.44 117 TRP A O 1
ATOM 961 N N . PRO A 1 118 ? -12.624 -8.051 -4.314 1.00 85.25 118 PRO A N 1
ATOM 962 C CA . PRO A 1 118 ? -13.520 -8.578 -5.337 1.00 85.25 118 PRO A CA 1
ATOM 963 C C . PRO A 1 118 ? -14.341 -7.461 -5.992 1.00 85.25 118 PRO A C 1
ATOM 965 O O . PRO A 1 118 ? -14.840 -6.552 -5.327 1.00 85.25 118 PRO A O 1
ATOM 968 N N . GLN A 1 119 ? -14.516 -7.541 -7.312 1.00 82.56 119 GLN A N 1
ATOM 969 C CA . GLN A 1 119 ? -15.427 -6.646 -8.028 1.00 82.56 119 GLN A CA 1
ATOM 970 C C . GLN A 1 119 ? -16.884 -6.971 -7.679 1.00 82.56 119 GLN A C 1
ATOM 972 O O . GLN A 1 119 ? -17.248 -8.139 -7.570 1.00 82.56 119 GLN A O 1
ATOM 977 N N . GLY A 1 120 ? -17.714 -5.934 -7.529 1.00 80.81 120 GLY A N 1
ATOM 978 C CA . GLY A 1 120 ? -19.155 -6.092 -7.303 1.00 80.81 120 GLY A CA 1
ATOM 979 C C . GLY A 1 120 ? -19.542 -6.630 -5.922 1.00 80.81 120 GLY A C 1
ATOM 980 O O . GLY A 1 120 ? -20.639 -7.154 -5.775 1.00 80.81 120 GLY A O 1
ATOM 981 N N . LEU A 1 121 ? -18.659 -6.533 -4.923 1.00 83.94 121 LEU A N 1
ATOM 982 C CA . LEU A 1 121 ? -18.993 -6.894 -3.546 1.00 83.94 121 LEU A CA 1
ATOM 983 C C . LEU A 1 121 ? -20.133 -6.015 -3.019 1.00 83.94 121 LEU A C 1
ATOM 985 O O . LEU A 1 121 ? -19.939 -4.813 -2.837 1.00 83.94 121 LEU A O 1
ATOM 989 N N . ASP A 1 122 ? -21.273 -6.631 -2.719 1.00 84.38 122 ASP A N 1
ATOM 990 C CA . ASP A 1 122 ? -22.331 -6.005 -1.934 1.00 84.38 122 ASP A CA 1
ATOM 991 C C . ASP A 1 122 ? -22.057 -6.219 -0.441 1.00 84.38 122 ASP A C 1
ATOM 993 O O . ASP A 1 122 ? -21.991 -7.350 0.046 1.00 84.38 122 ASP A O 1
ATOM 997 N N . TYR A 1 123 ? -21.854 -5.115 0.269 1.00 83.62 123 TYR A N 1
ATOM 998 C CA . TYR A 1 123 ? -21.565 -5.080 1.699 1.00 83.62 123 TYR A CA 1
ATOM 999 C C . TYR A 1 123 ? -22.646 -4.320 2.486 1.00 83.62 123 TYR A C 1
ATOM 1001 O O . TYR A 1 123 ? -22.482 -4.058 3.678 1.00 83.62 123 TYR A O 1
ATOM 1009 N N . HIS A 1 124 ? -23.758 -3.949 1.843 1.00 81.19 124 HIS A N 1
ATOM 1010 C CA . HIS A 1 124 ? -24.826 -3.205 2.496 1.00 81.19 124 HIS A CA 1
ATOM 1011 C C . HIS A 1 124 ? -25.560 -4.067 3.532 1.00 81.19 124 HIS A C 1
ATOM 1013 O O . HIS A 1 124 ? -25.947 -5.204 3.268 1.00 81.19 124 HIS A O 1
ATOM 1019 N N . GLY A 1 125 ? -25.757 -3.508 4.731 1.00 81.69 125 GLY A N 1
ATOM 1020 C CA . GLY A 1 125 ? -26.436 -4.193 5.836 1.00 81.69 125 GLY A CA 1
ATOM 1021 C C . GLY A 1 125 ? -25.672 -5.391 6.406 1.00 81.69 125 GLY A C 1
ATOM 1022 O O . GLY A 1 125 ? -26.285 -6.219 7.072 1.00 81.69 125 GLY A O 1
ATOM 1023 N N . LYS A 1 126 ? -24.371 -5.504 6.112 1.00 88.50 126 LYS A N 1
ATOM 1024 C CA . LYS A 1 126 ? -23.492 -6.558 6.620 1.00 88.50 126 LYS A CA 1
ATOM 1025 C C . LYS A 1 126 ? -22.735 -6.101 7.856 1.00 88.50 126 LYS A C 1
ATOM 1027 O O . LYS A 1 126 ? -22.298 -4.951 7.919 1.00 88.50 126 LYS A O 1
ATOM 1032 N N . ASP A 1 127 ? -22.512 -7.029 8.777 1.00 91.44 127 ASP A N 1
ATOM 1033 C CA . ASP A 1 127 ? -21.580 -6.833 9.883 1.00 91.44 127 ASP A CA 1
ATOM 1034 C C . ASP A 1 127 ? -20.155 -7.108 9.385 1.00 91.44 127 ASP A C 1
ATOM 1036 O O . ASP A 1 127 ? -19.831 -8.222 8.963 1.00 91.44 127 ASP A O 1
ATOM 1040 N N . ILE A 1 128 ? -19.298 -6.084 9.398 1.00 93.06 128 ILE A N 1
ATOM 1041 C CA . ILE A 1 128 ? -17.956 -6.125 8.798 1.00 93.06 128 ILE A CA 1
ATOM 1042 C C . ILE A 1 128 ? -16.899 -5.900 9.879 1.00 93.06 128 ILE A C 1
ATOM 1044 O O . ILE A 1 128 ? -16.901 -4.863 10.545 1.00 93.06 128 ILE A O 1
ATOM 1048 N N . ALA A 1 129 ? -15.955 -6.829 10.014 1.00 93.25 129 ALA A N 1
ATOM 1049 C CA . ALA A 1 129 ? -14.749 -6.629 10.808 1.00 93.25 129 ALA A CA 1
ATOM 1050 C C . ALA A 1 129 ? -13.607 -6.146 9.908 1.00 93.25 129 ALA A C 1
ATOM 1052 O O . ALA A 1 129 ? -13.298 -6.778 8.911 1.00 93.25 129 ALA A O 1
ATOM 1053 N N . VAL A 1 130 ? -12.930 -5.053 10.271 1.00 92.06 130 VAL A N 1
ATOM 1054 C CA . VAL A 1 130 ? -11.714 -4.603 9.571 1.00 92.06 130 VAL A CA 1
ATOM 1055 C C . VAL A 1 130 ? -10.499 -4.917 10.438 1.00 92.06 130 VAL A C 1
ATOM 1057 O O . VAL A 1 130 ? -10.296 -4.296 11.480 1.00 92.06 130 VAL A O 1
ATOM 1060 N N . ILE A 1 131 ? -9.665 -5.867 10.005 1.00 92.06 131 ILE A N 1
ATOM 1061 C CA . ILE A 1 131 ? -8.449 -6.249 10.737 1.00 92.06 131 ILE A CA 1
ATOM 1062 C C . ILE A 1 131 ? -7.248 -5.432 10.244 1.00 92.06 131 ILE A C 1
ATOM 1064 O O . ILE A 1 131 ? -6.753 -5.600 9.128 1.00 92.06 131 ILE A O 1
ATOM 1068 N N . GLY A 1 132 ? -6.742 -4.570 11.127 1.00 87.88 132 GLY A N 1
ATOM 1069 C CA . GLY A 1 132 ? -5.576 -3.715 10.904 1.00 87.88 132 GLY A CA 1
ATOM 1070 C C . GLY A 1 132 ? -5.938 -2.232 10.818 1.00 87.88 132 GLY A C 1
ATOM 1071 O O . GLY A 1 132 ? -7.014 -1.871 10.363 1.00 87.88 132 GLY A O 1
ATOM 1072 N N . ASN A 1 133 ? -5.012 -1.371 11.248 1.00 86.19 133 ASN A N 1
ATOM 1073 C CA . ASN A 1 133 ? -5.174 0.089 11.320 1.00 86.19 133 ASN A CA 1
ATOM 1074 C C . ASN A 1 133 ? -4.148 0.854 10.446 1.00 86.19 133 ASN A C 1
ATOM 1076 O O . ASN A 1 133 ? -3.818 2.011 10.704 1.00 86.19 133 ASN A O 1
ATOM 1080 N N . GLY A 1 134 ? -3.591 0.190 9.424 1.00 85.06 134 GLY A N 1
ATOM 1081 C CA . GLY A 1 134 ? -2.650 0.779 8.462 1.00 85.06 134 GLY A CA 1
ATOM 1082 C C . GLY A 1 134 ? -3.333 1.561 7.332 1.00 85.06 134 GLY A C 1
ATOM 1083 O O . GLY A 1 134 ? -4.556 1.672 7.287 1.00 85.06 134 GLY A O 1
ATOM 1084 N N . ALA A 1 135 ? -2.551 2.044 6.361 1.00 83.56 135 ALA A N 1
ATOM 1085 C CA . ALA A 1 135 ? -3.050 2.921 5.293 1.00 83.56 135 ALA A CA 1
ATOM 1086 C C . ALA A 1 135 ? -4.251 2.364 4.504 1.00 83.56 135 ALA A C 1
ATOM 1088 O O . ALA A 1 135 ? -5.153 3.115 4.142 1.00 83.56 135 ALA A O 1
ATOM 1089 N N . SER A 1 136 ? -4.305 1.048 4.269 1.00 85.25 136 SER A N 1
ATOM 1090 C CA . SER A 1 136 ? -5.460 0.426 3.611 1.00 85.25 136 SER A CA 1
ATOM 1091 C C . SER A 1 136 ? -6.740 0.597 4.428 1.00 85.25 136 SER A C 1
ATOM 1093 O O . SER A 1 136 ? -7.766 0.984 3.881 1.00 85.25 136 SER A O 1
ATOM 1095 N N . SER A 1 137 ? -6.683 0.358 5.740 1.00 83.25 137 SER A N 1
ATOM 1096 C CA . SER A 1 137 ? -7.845 0.468 6.631 1.00 83.25 137 SER A CA 1
ATOM 1097 C C . SER A 1 137 ? -8.305 1.913 6.829 1.00 83.25 137 SER A C 1
ATOM 1099 O O . SER A 1 137 ? -9.506 2.173 6.805 1.00 83.25 137 SER A O 1
ATOM 1101 N N . THR A 1 138 ? -7.369 2.870 6.923 1.00 82.06 138 THR A N 1
ATOM 1102 C CA . THR A 1 138 ? -7.700 4.290 7.110 1.00 82.06 138 THR A CA 1
ATOM 1103 C C . THR A 1 138 ? -8.429 4.877 5.909 1.00 82.06 138 THR A C 1
ATOM 1105 O O . THR A 1 138 ? -9.144 5.866 6.045 1.00 82.06 138 THR A O 1
ATOM 1108 N N . GLN A 1 139 ? -8.271 4.264 4.736 1.00 78.94 139 GLN A N 1
ATOM 1109 C CA . GLN A 1 139 ? -9.019 4.609 3.534 1.00 78.94 139 GLN A CA 1
ATOM 1110 C C . GLN A 1 139 ? -10.255 3.729 3.325 1.00 78.94 139 GLN A C 1
ATOM 1112 O O . GLN A 1 139 ? -11.254 4.222 2.815 1.00 78.94 139 GLN A O 1
ATOM 1117 N N . CYS A 1 140 ? -10.199 2.449 3.702 1.00 82.94 140 CYS A N 1
ATOM 1118 C CA . CYS A 1 140 ? -11.307 1.509 3.539 1.00 82.94 140 CYS A CA 1
ATOM 1119 C C . CYS A 1 140 ? -12.486 1.871 4.448 1.00 82.94 140 CYS A C 1
ATOM 1121 O O . CYS A 1 140 ? -13.596 2.052 3.954 1.00 82.94 140 CYS A O 1
ATOM 1123 N N . LEU A 1 141 ? -12.237 2.061 5.751 1.00 83.75 141 LEU A N 1
ATOM 1124 C CA . LEU A 1 141 ? -13.295 2.303 6.734 1.00 83.75 141 LEU A CA 1
ATOM 1125 C C . LEU A 1 141 ? -14.169 3.522 6.374 1.00 83.75 141 LEU A C 1
ATOM 1127 O O . LEU A 1 141 ? -15.389 3.382 6.365 1.00 83.75 141 LEU A O 1
ATOM 1131 N N . PRO A 1 142 ? -13.619 4.692 5.985 1.00 78.00 142 PRO A N 1
ATOM 1132 C CA . PRO A 1 142 ? -14.465 5.819 5.598 1.00 78.00 142 PRO A CA 1
ATOM 1133 C C . PRO A 1 142 ? -15.234 5.609 4.292 1.00 78.00 142 PRO A C 1
ATOM 1135 O O . PRO A 1 142 ? -16.322 6.162 4.134 1.00 78.00 142 PRO A O 1
ATOM 1138 N N . SER A 1 143 ? -14.684 4.833 3.352 1.00 75.75 143 SER A N 1
ATOM 1139 C CA . SER A 1 143 ? -15.368 4.489 2.099 1.00 75.75 143 SER A CA 1
ATOM 1140 C C . SER A 1 143 ? -16.567 3.565 2.323 1.00 75.75 143 SER A C 1
ATOM 1142 O O . SER A 1 143 ? -17.503 3.622 1.537 1.00 75.75 143 SER A O 1
ATOM 1144 N N . LEU A 1 144 ? -16.591 2.789 3.413 1.00 75.06 144 LEU A N 1
ATOM 1145 C CA . LEU A 1 144 ? -17.773 2.023 3.835 1.00 75.06 144 LEU A CA 1
ATOM 1146 C C . LEU A 1 144 ? -18.893 2.920 4.406 1.00 75.06 144 LEU A C 1
ATOM 1148 O O . LEU A 1 144 ? -19.997 2.441 4.655 1.00 75.06 144 LEU A O 1
ATOM 1152 N N . HIS A 1 145 ? -18.628 4.212 4.641 1.00 61.72 145 HIS A N 1
ATOM 1153 C CA . HIS A 1 145 ? -19.579 5.152 5.246 1.00 61.72 145 HIS A CA 1
ATOM 1154 C C . HIS A 1 145 ? -20.101 6.245 4.315 1.00 61.72 145 HIS A C 1
ATOM 1156 O O . HIS A 1 145 ? -21.182 6.773 4.577 1.00 61.72 145 HIS A O 1
ATOM 1162 N N . LYS A 1 146 ? -19.370 6.632 3.263 1.00 50.91 146 LYS A N 1
ATOM 1163 C CA . LYS A 1 146 ? -19.799 7.718 2.368 1.00 50.91 146 LYS A CA 1
ATOM 1164 C C . LYS A 1 146 ? -19.337 7.530 0.933 1.00 50.91 146 LYS A C 1
ATOM 1166 O O . LYS A 1 146 ? -18.170 7.244 0.679 1.00 50.91 146 LYS A O 1
ATOM 1171 N N . ASP A 1 147 ? -20.250 7.862 0.029 1.00 44.50 147 ASP A N 1
ATOM 1172 C CA . ASP A 1 147 ? -20.006 8.047 -1.396 1.00 44.50 147 ASP A CA 1
ATOM 1173 C C . ASP A 1 147 ? -19.374 9.439 -1.637 1.00 44.50 147 ASP A C 1
ATOM 1175 O O . ASP A 1 147 ? -19.944 10.453 -1.211 1.00 44.50 147 ASP A O 1
ATOM 1179 N N . PRO A 1 148 ? -18.166 9.547 -2.220 1.00 42.72 148 PRO A N 1
ATOM 1180 C CA . PRO A 1 148 ? -17.502 10.835 -2.395 1.00 42.72 148 PRO A CA 1
ATOM 1181 C C . PRO A 1 148 ? -17.789 11.464 -3.771 1.00 42.72 148 PRO A C 1
ATOM 1183 O O . PRO A 1 148 ? -17.353 10.946 -4.796 1.00 42.72 148 PRO A O 1
ATOM 1186 N N . GLN A 1 149 ? -18.421 12.648 -3.789 1.00 38.78 149 GLN A N 1
ATOM 1187 C CA . GLN A 1 149 ? -18.519 13.511 -4.976 1.00 38.78 149 GLN A CA 1
ATOM 1188 C C . GLN A 1 149 ? -17.618 14.761 -4.918 1.00 38.78 149 GLN A C 1
ATOM 1190 O O . GLN A 1 149 ? -17.534 15.458 -3.909 1.00 38.78 149 GLN A O 1
ATOM 1195 N N . ASP A 1 150 ? -17.022 14.998 -6.090 1.00 41.19 150 ASP A N 1
ATOM 1196 C CA . ASP A 1 150 ? -16.627 16.234 -6.778 1.00 41.19 150 ASP A CA 1
ATOM 1197 C C . ASP A 1 150 ? -15.522 17.175 -6.261 1.00 41.19 150 ASP A C 1
ATOM 1199 O O . ASP A 1 150 ? -15.676 17.929 -5.300 1.00 41.19 150 ASP A O 1
ATOM 1203 N N . LEU A 1 151 ? -14.446 17.256 -7.064 1.00 42.19 151 LEU A N 1
ATOM 1204 C CA . LEU A 1 151 ? -13.575 18.431 -7.179 1.00 42.19 151 LEU A CA 1
ATOM 1205 C C . LEU A 1 151 ? -12.826 18.449 -8.535 1.00 42.19 151 LEU A C 1
ATOM 1207 O O . LEU A 1 151 ? -11.641 18.135 -8.576 1.00 42.19 151 LEU A O 1
ATOM 1211 N N . ILE A 1 152 ? -13.486 18.818 -9.646 1.00 50.44 152 ILE A N 1
ATOM 1212 C CA . ILE A 1 152 ? -12.834 18.820 -10.987 1.00 50.44 152 ILE A CA 1
ATOM 1213 C C . ILE A 1 152 ? -12.825 20.187 -11.690 1.00 50.44 152 ILE A C 1
ATOM 1215 O O . ILE A 1 152 ? -11.899 20.508 -12.428 1.00 50.44 152 ILE A O 1
ATOM 1219 N N . LYS A 1 153 ? -13.788 21.076 -11.440 1.00 47.06 153 LYS A N 1
ATOM 1220 C CA . LYS A 1 153 ? -14.055 22.203 -12.360 1.00 47.06 153 LYS A CA 1
ATOM 1221 C C . LYS A 1 153 ? -13.076 23.397 -12.367 1.00 47.06 153 LYS A C 1
ATOM 1223 O O . LYS A 1 153 ? -13.410 24.416 -12.961 1.00 47.06 153 LYS A O 1
ATOM 1228 N N . LYS A 1 154 ? -11.887 23.336 -11.749 1.00 50.25 154 LYS A N 1
ATOM 1229 C CA . LYS A 1 154 ? -11.012 24.528 -11.606 1.00 50.25 154 LYS A CA 1
ATOM 1230 C C . LYS A 1 154 ? -9.624 24.457 -12.260 1.00 50.25 154 LYS A C 1
ATOM 1232 O O . LYS A 1 154 ? -8.887 25.427 -12.146 1.00 50.25 154 LYS A O 1
ATOM 1237 N N . LEU A 1 155 ? -9.256 23.366 -12.941 1.00 55.09 155 LEU A N 1
ATOM 1238 C CA . LEU A 1 155 ? -7.868 23.148 -13.398 1.00 55.09 155 LEU A CA 1
ATOM 1239 C C . LEU A 1 155 ? -7.676 23.040 -14.924 1.00 55.09 155 LEU A C 1
ATOM 1241 O O . LEU A 1 155 ? -6.546 22.899 -15.377 1.00 55.09 155 LEU A O 1
ATOM 1245 N N . GLU A 1 156 ? -8.741 23.121 -15.729 1.00 56.12 156 GLU A N 1
ATOM 1246 C CA . GLU A 1 156 ? -8.672 22.796 -17.168 1.00 56.12 156 GLU A CA 1
ATOM 1247 C C . GLU A 1 156 ? -8.324 23.972 -18.106 1.00 56.12 156 GLU A C 1
ATOM 1249 O O . GLU A 1 156 ? -8.085 23.734 -19.285 1.00 56.12 156 GLU A O 1
ATOM 1254 N N . ILE A 1 157 ? -8.280 25.226 -17.633 1.00 52.50 157 ILE A N 1
ATOM 1255 C CA . ILE A 1 157 ? -8.379 26.403 -18.530 1.00 52.50 157 ILE A CA 1
ATOM 1256 C C . ILE A 1 157 ? -7.046 27.165 -18.737 1.00 52.50 157 ILE A C 1
ATOM 1258 O O . ILE A 1 157 ? -6.996 28.068 -19.564 1.00 52.50 157 ILE A O 1
ATOM 1262 N N . ASP A 1 158 ? -5.940 26.807 -18.068 1.00 60.59 158 ASP A N 1
ATOM 1263 C CA . ASP A 1 158 ? -4.652 27.514 -18.244 1.00 60.59 158 ASP A CA 1
ATOM 1264 C C . ASP A 1 158 ? -3.412 26.629 -17.929 1.00 60.59 158 ASP A C 1
ATOM 1266 O O . ASP A 1 158 ? -3.159 26.320 -16.758 1.00 60.59 158 ASP A O 1
ATOM 1270 N N . PRO A 1 159 ? -2.612 26.219 -18.938 1.00 59.53 159 PRO A N 1
ATOM 1271 C CA . PRO A 1 159 ? -1.407 25.400 -18.759 1.00 59.53 159 PRO A CA 1
ATOM 1272 C C . PRO A 1 159 ? -0.325 26.004 -17.846 1.00 59.53 159 PRO A C 1
ATOM 1274 O O . PRO A 1 159 ? 0.311 25.253 -17.098 1.00 59.53 159 PRO A O 1
ATOM 1277 N N . ASP A 1 160 ? -0.133 27.329 -17.851 1.00 68.44 160 ASP A N 1
ATOM 1278 C CA . ASP A 1 160 ? 0.888 27.987 -17.018 1.00 68.44 160 ASP A CA 1
ATOM 1279 C C . ASP A 1 160 ? 0.461 28.001 -15.545 1.00 68.44 160 ASP A C 1
ATOM 1281 O O . ASP A 1 160 ? 1.263 27.729 -14.640 1.00 68.44 160 ASP A O 1
ATOM 1285 N N . SER A 1 161 ? -0.838 28.201 -15.293 1.00 65.75 161 SER A N 1
ATOM 1286 C CA . SER A 1 161 ? -1.417 28.073 -13.952 1.00 65.75 161 SER A CA 1
ATOM 1287 C C . SER A 1 161 ? -1.250 26.663 -13.376 1.00 65.75 161 SER A C 1
ATOM 1289 O O . SER A 1 161 ? -1.016 26.503 -12.175 1.00 65.75 161 SER A O 1
ATOM 1291 N N . TYR A 1 162 ? -1.304 25.632 -14.226 1.00 71.12 162 TYR A N 1
ATOM 1292 C CA . TYR A 1 162 ? -1.199 24.246 -13.791 1.00 71.12 162 TYR A CA 1
ATOM 1293 C C . TYR A 1 162 ? 0.226 23.881 -13.359 1.00 71.12 162 TYR A C 1
ATOM 1295 O O . TYR A 1 162 ? 0.416 23.217 -12.334 1.00 71.12 162 TYR A O 1
ATOM 1303 N N . PHE A 1 163 ? 1.239 24.360 -14.086 1.00 77.56 163 PHE A N 1
ATOM 1304 C CA . PHE A 1 163 ? 2.635 24.205 -13.680 1.00 77.56 163 PHE A CA 1
ATOM 1305 C C . PHE A 1 163 ? 2.913 24.888 -12.332 1.00 77.56 163 PHE A C 1
ATOM 1307 O O . PHE A 1 163 ? 3.477 24.259 -11.434 1.00 77.56 163 PHE A O 1
ATOM 1314 N N . GLN A 1 164 ? 2.460 26.133 -12.146 1.00 77.50 164 GLN A N 1
ATOM 1315 C CA . GLN A 1 164 ? 2.638 26.850 -10.876 1.00 77.50 164 GLN A CA 1
ATOM 1316 C C . GLN A 1 164 ? 1.892 26.175 -9.721 1.00 77.50 164 GLN A C 1
ATOM 1318 O O . GLN A 1 164 ? 2.444 26.004 -8.636 1.00 77.50 164 GLN A O 1
ATOM 1323 N N . PHE A 1 165 ? 0.667 25.706 -9.957 1.00 75.56 165 PHE A N 1
ATOM 1324 C CA . PHE A 1 165 ? -0.097 24.941 -8.975 1.00 75.56 165 PHE A CA 1
ATOM 1325 C C . PHE A 1 165 ? 0.642 23.675 -8.518 1.00 75.56 165 PHE A C 1
ATOM 1327 O O . PHE A 1 165 ? 0.750 23.415 -7.316 1.00 75.56 165 PHE A O 1
ATOM 1334 N N . ARG A 1 166 ? 1.198 22.907 -9.464 1.00 82.25 166 ARG A N 1
ATOM 1335 C CA . ARG A 1 166 ? 2.023 21.735 -9.151 1.00 82.25 166 ARG A CA 1
ATOM 1336 C C . ARG A 1 166 ? 3.257 22.102 -8.336 1.00 82.25 166 ARG A C 1
ATOM 1338 O O . ARG A 1 166 ? 3.531 21.449 -7.333 1.00 82.25 166 ARG A O 1
ATOM 1345 N N . LEU A 1 167 ? 3.971 23.147 -8.748 1.00 81.44 167 LEU A N 1
ATOM 1346 C CA . LEU A 1 167 ? 5.174 23.611 -8.066 1.00 81.44 167 LEU A CA 1
ATOM 1347 C C . LEU A 1 167 ? 4.875 23.999 -6.611 1.00 81.44 167 LEU A C 1
ATOM 1349 O O . LEU A 1 167 ? 5.634 23.653 -5.709 1.00 81.44 167 LEU A O 1
ATOM 1353 N N . GLU A 1 168 ? 3.752 24.669 -6.360 1.00 79.50 168 GLU A N 1
ATOM 1354 C CA . GLU A 1 168 ? 3.336 25.039 -5.006 1.00 79.50 168 GLU A CA 1
ATOM 1355 C C . GLU A 1 168 ? 2.961 23.826 -4.143 1.00 79.50 168 GLU A C 1
ATOM 1357 O O . GLU A 1 168 ? 3.280 23.795 -2.950 1.00 79.50 168 GLU A O 1
ATOM 1362 N N . ILE A 1 169 ? 2.341 22.794 -4.723 1.00 77.50 169 ILE A N 1
ATOM 1363 C CA . ILE A 1 169 ? 2.122 21.515 -4.034 1.00 77.50 169 ILE A CA 1
ATOM 1364 C C . ILE A 1 169 ? 3.460 20.859 -3.682 1.00 77.50 169 ILE A C 1
ATOM 1366 O O . ILE A 1 169 ? 3.673 20.487 -2.528 1.00 77.50 169 ILE A O 1
ATOM 1370 N N . GLU A 1 170 ? 4.359 20.726 -4.657 1.00 79.31 170 GLU A N 1
ATOM 1371 C CA . GLU A 1 170 ? 5.658 20.076 -4.478 1.00 79.31 170 GLU A CA 1
ATOM 1372 C C . GLU A 1 170 ? 6.503 20.806 -3.423 1.00 79.31 170 GLU A C 1
ATOM 1374 O O . GLU A 1 170 ? 7.047 20.161 -2.526 1.00 79.31 170 GLU A O 1
ATOM 1379 N N . LYS A 1 171 ? 6.528 22.147 -3.437 1.00 81.56 171 LYS A N 1
ATOM 1380 C CA . LYS A 1 171 ? 7.169 22.958 -2.390 1.00 81.56 171 LYS A CA 1
ATOM 1381 C C . LYS A 1 171 ? 6.564 22.674 -1.018 1.00 81.56 171 LYS A C 1
ATOM 1383 O O . LYS A 1 171 ? 7.309 22.391 -0.082 1.00 81.56 171 LYS A O 1
ATOM 1388 N N . LYS A 1 172 ? 5.234 22.720 -0.870 1.00 77.00 172 LYS A N 1
ATOM 1389 C CA . LYS A 1 172 ? 4.569 22.456 0.423 1.00 77.00 172 LYS A CA 1
ATOM 1390 C C . LYS A 1 172 ? 4.904 21.065 0.960 1.00 77.00 172 LYS A C 1
ATOM 1392 O O . LYS A 1 172 ? 5.237 20.936 2.139 1.00 77.00 172 LYS A O 1
ATOM 1397 N N . LEU A 1 173 ? 4.879 20.048 0.097 1.00 75.69 173 LEU A N 1
ATOM 1398 C CA . LEU A 1 173 ? 5.288 18.689 0.451 1.00 75.69 173 LEU A CA 1
ATOM 1399 C C . LEU A 1 173 ? 6.754 18.661 0.891 1.00 75.69 173 LEU A C 1
ATOM 1401 O O . LEU A 1 173 ? 7.039 18.191 1.988 1.00 75.69 173 LEU A O 1
ATOM 1405 N N . ALA A 1 174 ? 7.667 19.234 0.104 1.00 78.62 174 ALA A N 1
ATOM 1406 C CA . ALA A 1 174 ? 9.094 19.294 0.418 1.00 78.62 174 ALA A CA 1
ATOM 1407 C C . ALA A 1 174 ? 9.376 19.988 1.764 1.00 78.62 174 ALA A C 1
ATOM 1409 O O . ALA A 1 174 ? 10.159 19.486 2.569 1.00 78.62 174 ALA A O 1
ATOM 1410 N N . TYR A 1 175 ? 8.699 21.102 2.062 1.00 75.25 175 TYR A N 1
ATOM 1411 C CA . TYR A 1 175 ? 8.836 21.797 3.347 1.00 75.25 175 TYR A CA 1
ATOM 1412 C C . TYR A 1 175 ? 8.340 20.958 4.530 1.00 75.25 175 TYR A C 1
ATOM 1414 O O . TYR A 1 175 ? 8.955 20.997 5.599 1.00 75.25 175 TYR A O 1
ATOM 1422 N N . SER A 1 176 ? 7.276 20.169 4.348 1.00 74.50 176 SER A N 1
ATOM 1423 C CA . SER A 1 176 ? 6.725 19.315 5.409 1.00 74.50 176 SER A CA 1
ATOM 1424 C C . SER A 1 176 ? 7.702 18.226 5.883 1.00 74.50 176 SER A C 1
ATOM 1426 O O . SER A 1 176 ? 7.678 17.858 7.058 1.00 74.50 176 SER A O 1
ATOM 1428 N N . PHE A 1 177 ? 8.656 17.800 5.038 1.00 79.19 177 PHE A N 1
ATOM 1429 C CA . PHE A 1 177 ? 9.704 16.839 5.417 1.00 79.19 177 PHE A CA 1
ATOM 1430 C C . PHE A 1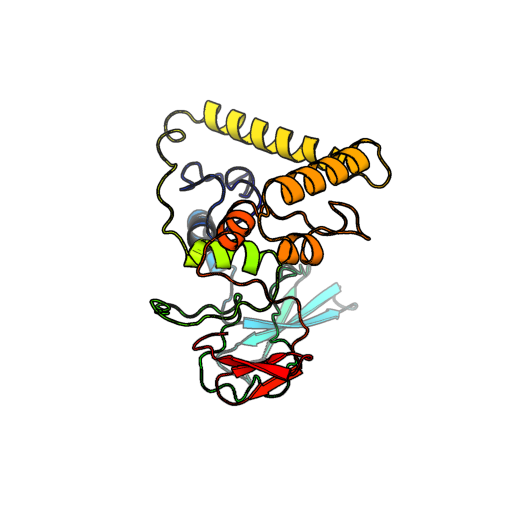 177 ? 10.634 17.342 6.524 1.00 79.19 177 PHE A C 1
ATOM 1432 O O . PHE A 1 177 ? 11.267 16.528 7.195 1.00 79.19 177 PHE A O 1
ATOM 1439 N N . ARG A 1 178 ? 10.689 18.653 6.797 1.00 81.81 178 ARG A N 1
ATOM 1440 C CA . ARG A 1 178 ? 11.424 19.178 7.962 1.00 81.81 178 ARG A CA 1
ATOM 1441 C C . ARG A 1 178 ? 10.902 18.590 9.275 1.00 81.81 178 ARG A C 1
ATOM 1443 O O . ARG A 1 178 ? 11.696 18.297 10.162 1.00 81.81 178 ARG A O 1
ATOM 1450 N N . GLY A 1 179 ? 9.591 18.347 9.368 1.00 79.94 179 GLY A N 1
ATOM 1451 C CA . GLY A 1 179 ? 8.963 17.673 10.510 1.00 79.94 179 GLY A CA 1
ATOM 1452 C C . GLY A 1 179 ? 9.314 16.185 10.627 1.00 79.94 179 GLY A C 1
ATOM 1453 O O . GLY A 1 179 ? 9.030 15.568 11.647 1.00 79.94 179 GLY A O 1
ATOM 1454 N N . LEU A 1 180 ? 9.958 15.606 9.611 1.00 82.62 180 LEU A N 1
ATOM 1455 C CA . LEU A 1 180 ? 10.429 14.220 9.598 1.00 82.62 180 LEU A CA 1
ATOM 1456 C C . LEU A 1 180 ? 11.940 14.116 9.855 1.00 82.62 180 LEU A C 1
ATOM 1458 O O . LEU A 1 180 ? 12.479 13.013 9.932 1.00 82.62 180 LEU A O 1
ATOM 1462 N N . TRP A 1 181 ? 12.636 15.247 10.019 1.00 84.88 181 TRP A N 1
ATOM 1463 C CA . TRP A 1 181 ? 14.064 15.248 10.313 1.00 84.88 181 TRP A CA 1
ATOM 1464 C C . TRP A 1 181 ? 14.307 14.819 11.759 1.00 84.88 181 TRP A C 1
ATOM 1466 O O . TRP A 1 181 ? 13.994 15.553 12.704 1.00 84.88 181 TRP A O 1
ATOM 1476 N N . GLY A 1 182 ? 14.869 13.622 11.931 1.00 83.31 182 GLY A N 1
ATOM 1477 C CA . GLY A 1 182 ? 15.097 13.012 13.237 1.00 83.31 182 GLY A CA 1
ATOM 1478 C C . GLY A 1 182 ? 15.803 13.948 14.220 1.00 83.31 182 GLY A C 1
ATOM 1479 O O . GLY A 1 182 ? 16.758 14.637 13.872 1.00 83.31 182 GLY A O 1
ATOM 1480 N N . ASN A 1 183 ? 15.310 13.964 15.460 1.00 83.62 183 ASN A N 1
ATOM 1481 C CA . ASN A 1 183 ? 15.844 14.743 16.586 1.00 83.62 183 ASN A CA 1
ATOM 1482 C C . ASN A 1 183 ? 15.821 16.276 16.416 1.00 83.62 183 ASN A C 1
ATOM 1484 O O . ASN A 1 183 ? 16.332 16.979 17.281 1.00 83.62 183 ASN A O 1
ATOM 1488 N N . SER A 1 184 ? 15.191 16.807 15.364 1.00 89.81 184 SER A N 1
ATOM 1489 C CA . SER A 1 184 ? 15.000 18.252 15.202 1.00 89.81 184 SER A CA 1
ATOM 1490 C C . SER A 1 184 ? 13.856 18.791 16.072 1.00 89.81 184 SER A C 1
ATOM 1492 O O . SER A 1 184 ? 12.913 18.066 16.404 1.00 89.81 184 SER A O 1
ATOM 1494 N N . ASN A 1 185 ? 13.886 20.094 16.377 1.00 90.69 185 ASN A N 1
ATOM 1495 C CA . ASN A 1 185 ? 12.761 20.785 17.024 1.00 90.69 185 ASN A CA 1
ATOM 1496 C C . ASN A 1 185 ? 11.478 20.680 16.183 1.00 90.69 185 ASN A C 1
ATOM 1498 O O . ASN A 1 185 ? 10.400 20.452 16.726 1.00 90.69 185 ASN A O 1
ATOM 1502 N N . ALA A 1 186 ? 11.609 20.755 14.853 1.00 88.69 186 ALA A N 1
ATOM 1503 C CA . ALA A 1 186 ? 10.491 20.599 13.928 1.00 88.69 186 ALA A CA 1
ATOM 1504 C C . ALA A 1 186 ? 9.820 19.220 14.055 1.00 88.69 186 ALA A C 1
ATOM 1506 O O . ALA A 1 186 ? 8.597 19.136 14.017 1.00 88.69 186 ALA A O 1
ATOM 1507 N N . ALA A 1 187 ? 10.584 18.141 14.265 1.00 89.00 187 ALA A N 1
ATOM 1508 C CA . ALA A 1 187 ? 10.020 16.804 14.468 1.00 89.00 187 ALA A CA 1
ATOM 1509 C C . ALA A 1 187 ? 9.313 16.637 15.822 1.00 89.00 187 ALA A C 1
ATOM 1511 O O . ALA A 1 187 ? 8.306 15.926 15.925 1.00 89.00 187 ALA A O 1
ATOM 1512 N N . GLN A 1 188 ? 9.809 17.307 16.866 1.00 89.81 188 GLN A N 1
ATOM 1513 C CA . GLN A 1 188 ? 9.144 17.341 18.172 1.00 89.81 188 GLN A CA 1
ATOM 1514 C C . GLN A 1 188 ? 7.809 18.089 18.088 1.00 89.81 188 GLN A C 1
ATOM 1516 O O . GLN A 1 188 ? 6.787 17.580 18.551 1.00 89.81 188 GLN A O 1
ATOM 1521 N N . GLU A 1 189 ? 7.804 19.258 17.446 1.00 91.00 189 GLU A N 1
ATOM 1522 C CA . GLU A 1 189 ? 6.601 20.057 17.221 1.00 91.00 189 GLU A CA 1
ATOM 1523 C C . GLU A 1 189 ? 5.592 19.319 16.336 1.00 91.00 189 GLU A C 1
ATOM 1525 O O . GLU A 1 189 ? 4.415 19.229 16.682 1.00 91.00 189 GLU A O 1
ATOM 1530 N N . PHE A 1 190 ? 6.057 18.690 15.254 1.00 89.75 190 PHE A N 1
ATOM 1531 C CA . PHE A 1 190 ? 5.221 17.865 14.385 1.00 89.75 190 PHE A CA 1
ATOM 1532 C C . PHE A 1 190 ? 4.549 16.720 15.157 1.00 89.75 190 PHE A C 1
ATOM 1534 O O . PHE A 1 190 ? 3.337 16.532 15.060 1.00 89.75 190 PHE A O 1
ATOM 1541 N N . THR A 1 191 ? 5.306 16.005 15.999 1.00 90.56 191 THR A N 1
ATOM 1542 C CA . THR A 1 191 ? 4.759 14.941 16.858 1.00 90.56 191 THR A CA 1
ATOM 1543 C C . THR A 1 191 ? 3.729 15.483 17.848 1.00 90.56 191 THR A C 1
ATOM 1545 O O . THR A 1 191 ? 2.664 14.887 18.014 1.00 9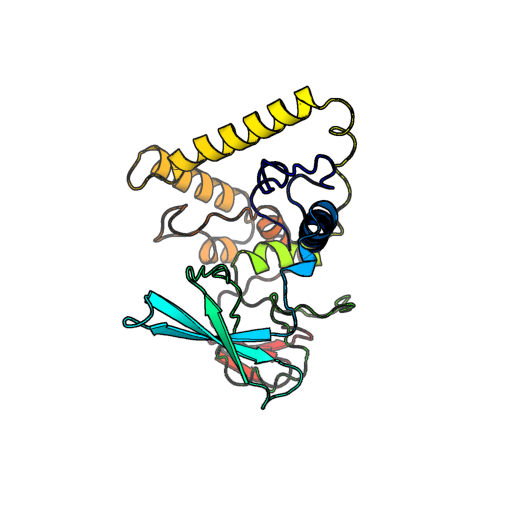0.56 191 THR A O 1
ATOM 1548 N N . LYS A 1 192 ? 4.016 16.616 18.499 1.00 91.81 192 LYS A N 1
ATOM 1549 C CA . LYS A 1 192 ? 3.102 17.252 19.455 1.00 91.81 192 LYS A CA 1
ATOM 1550 C C . LYS A 1 192 ? 1.790 17.659 18.783 1.00 91.81 192 LYS A C 1
ATOM 1552 O O . LYS A 1 192 ? 0.725 17.311 19.290 1.00 91.81 192 LYS A O 1
ATOM 1557 N N . ASN A 1 193 ? 1.868 18.330 17.637 1.00 91.31 193 ASN A N 1
ATOM 1558 C CA . ASN A 1 193 ? 0.703 18.804 16.894 1.00 91.31 193 ASN A CA 1
ATOM 1559 C C . ASN A 1 193 ? -0.149 17.633 16.388 1.00 91.31 193 ASN A C 1
ATOM 1561 O O . ASN A 1 193 ? -1.369 17.667 16.528 1.00 91.31 193 ASN A O 1
ATOM 1565 N N . ALA A 1 194 ? 0.478 16.562 15.887 1.00 90.06 194 ALA A N 1
ATOM 1566 C CA . ALA A 1 194 ? -0.233 15.351 15.480 1.00 90.06 194 ALA A CA 1
ATOM 1567 C C . ALA A 1 194 ? -0.993 14.709 16.656 1.00 90.06 194 ALA A C 1
ATOM 1569 O O . ALA A 1 194 ? -2.180 14.409 16.526 1.00 90.06 194 ALA A O 1
ATOM 1570 N N . LYS A 1 195 ? -0.356 14.563 17.829 1.00 91.44 195 LYS A N 1
ATOM 1571 C CA . LYS A 1 195 ? -1.022 14.023 19.030 1.00 91.44 195 LYS A CA 1
ATOM 1572 C C . LYS A 1 195 ? -2.181 14.907 19.486 1.00 91.44 195 LYS A C 1
ATOM 1574 O O . LYS A 1 195 ? -3.258 14.396 19.766 1.00 91.44 195 LYS A O 1
ATOM 1579 N N . GLN A 1 196 ? -1.983 16.224 19.538 1.00 92.44 196 GLN A N 1
ATOM 1580 C CA . GLN A 1 196 ? -3.038 17.168 19.919 1.00 92.44 196 GLN A CA 1
ATOM 1581 C C . GLN A 1 196 ? -4.227 17.119 18.956 1.00 92.44 196 GLN A C 1
ATOM 1583 O O . GLN A 1 196 ? -5.374 17.155 19.398 1.00 92.44 196 GLN A O 1
ATOM 1588 N N . HIS A 1 197 ? -3.962 16.993 17.654 1.00 91.50 197 HIS A N 1
ATOM 1589 C CA . HIS A 1 197 ? -5.002 16.829 16.643 1.00 91.50 197 HIS A CA 1
ATOM 1590 C C . HIS A 1 197 ? -5.812 15.548 16.864 1.00 91.50 197 HIS A C 1
ATOM 1592 O O . HIS A 1 197 ? -7.039 15.615 16.893 1.00 91.50 197 HIS A O 1
ATOM 1598 N N . MET A 1 198 ? -5.148 14.410 17.109 1.00 91.88 198 MET A N 1
ATOM 1599 C CA . MET A 1 198 ? -5.824 13.145 17.433 1.00 91.88 198 MET A CA 1
ATOM 1600 C C . MET A 1 198 ? -6.664 13.256 18.711 1.00 91.88 198 MET A C 1
ATOM 1602 O O . MET A 1 198 ? -7.842 12.914 18.688 1.00 91.88 198 MET A O 1
ATOM 1606 N N . ILE A 1 199 ? -6.092 13.799 19.793 1.00 93.00 199 ILE A N 1
ATOM 1607 C CA . ILE A 1 199 ? -6.779 13.973 21.086 1.00 93.00 199 ILE A CA 1
ATOM 1608 C C . ILE A 1 199 ? -8.030 14.843 20.944 1.00 93.00 199 ILE A C 1
ATOM 1610 O O . ILE A 1 199 ? -9.051 14.572 21.562 1.00 93.00 199 ILE A O 1
ATOM 1614 N N . LYS A 1 200 ? -7.965 15.887 20.115 1.00 93.56 200 LYS A N 1
ATOM 1615 C CA . LYS A 1 200 ? -9.098 16.785 19.873 1.00 93.56 200 LYS A CA 1
ATOM 1616 C C . LYS A 1 200 ? -10.214 16.134 19.048 1.00 93.56 200 LYS A C 1
ATOM 1618 O O . LYS A 1 200 ? -11.359 16.568 19.139 1.00 93.56 200 LYS A O 1
ATOM 1623 N N . LYS A 1 201 ? -9.878 15.177 18.180 1.00 91.12 201 LYS A N 1
ATOM 1624 C CA . LYS A 1 201 ? -10.789 14.632 17.163 1.00 91.12 201 LYS A CA 1
ATOM 1625 C C . LYS A 1 201 ? -11.400 13.283 17.540 1.00 91.12 201 LYS A C 1
ATOM 1627 O O . LYS A 1 201 ? -12.501 13.002 17.079 1.00 91.12 201 LYS A O 1
ATOM 1632 N N . ILE A 1 202 ? -10.716 12.462 18.330 1.00 91.38 202 ILE A N 1
ATOM 1633 C CA . ILE A 1 202 ? -11.233 11.166 18.784 1.00 91.38 202 ILE A CA 1
ATOM 1634 C C . ILE A 1 202 ? -12.109 11.407 20.018 1.00 91.38 202 ILE A C 1
ATOM 1636 O O . ILE A 1 202 ? -11.615 11.892 21.035 1.00 91.38 202 ILE A O 1
ATOM 1640 N N . GLY A 1 203 ? -13.403 11.096 19.916 1.00 88.44 203 GLY A N 1
ATOM 1641 C CA . GLY A 1 203 ? -14.360 11.298 21.008 1.00 88.44 203 GLY A CA 1
ATOM 1642 C C . GLY A 1 203 ? -14.381 10.158 22.028 1.00 88.44 203 GLY A C 1
ATOM 1643 O O . GLY A 1 203 ? -14.617 10.403 23.209 1.00 88.44 203 GLY A O 1
ATOM 1644 N N . ASP A 1 204 ? -14.117 8.927 21.588 1.00 88.69 204 ASP A N 1
ATOM 1645 C CA . ASP A 1 204 ? -14.139 7.739 22.442 1.00 88.69 204 ASP A CA 1
ATOM 1646 C C . ASP A 1 204 ? -12.852 7.614 23.297 1.00 88.69 204 ASP A C 1
ATOM 1648 O O . ASP A 1 204 ? -11.745 7.523 22.749 1.00 88.69 204 ASP A O 1
ATOM 1652 N N . PRO A 1 205 ? -12.961 7.566 24.642 1.00 90.69 205 PRO A N 1
ATOM 1653 C CA . PRO A 1 205 ? -11.824 7.346 25.535 1.00 90.69 205 PRO A CA 1
ATOM 1654 C C . PRO A 1 205 ? -11.058 6.042 25.282 1.00 90.69 205 PRO A C 1
ATOM 1656 O O . PRO A 1 205 ? -9.836 6.011 25.471 1.00 90.69 205 PRO A O 1
ATOM 1659 N N . GLN A 1 206 ? -11.737 4.966 24.866 1.00 88.31 206 GLN A N 1
ATOM 1660 C CA . GLN A 1 206 ? -11.068 3.702 24.553 1.00 88.31 206 GLN A CA 1
ATOM 1661 C C . GLN A 1 206 ? -10.233 3.844 23.278 1.00 88.31 206 GLN A C 1
ATOM 1663 O O . GLN A 1 206 ? -9.043 3.513 23.288 1.00 88.31 206 GLN A O 1
ATOM 1668 N N . ALA A 1 207 ? -10.795 4.448 22.229 1.00 89.88 207 ALA A N 1
ATOM 1669 C CA . ALA A 1 207 ? -10.062 4.794 21.018 1.00 89.88 207 ALA A CA 1
ATOM 1670 C C . ALA A 1 207 ? -8.877 5.736 21.260 1.00 89.88 207 ALA A C 1
ATOM 1672 O O . ALA A 1 207 ? -7.810 5.526 20.681 1.00 89.88 207 ALA A O 1
ATOM 1673 N N . LEU A 1 208 ? -8.998 6.723 22.153 1.00 91.69 208 LEU A N 1
ATOM 1674 C CA . LEU A 1 208 ? -7.869 7.577 22.539 1.00 91.69 208 LEU A CA 1
ATOM 1675 C C . LEU A 1 208 ? -6.722 6.758 23.134 1.00 91.69 208 LEU A C 1
ATOM 1677 O O . LEU A 1 208 ? -5.573 6.912 22.716 1.00 91.69 208 LEU A O 1
ATOM 1681 N N . LYS A 1 209 ? -7.035 5.869 24.082 1.00 91.62 209 LYS A N 1
ATOM 1682 C CA . LYS A 1 209 ? -6.043 5.003 24.729 1.00 91.62 209 LYS A CA 1
ATOM 1683 C C . LYS A 1 209 ? -5.383 4.045 23.735 1.00 91.62 209 LYS A C 1
ATOM 1685 O O . LYS A 1 209 ? -4.191 3.780 23.858 1.00 91.62 209 LYS A O 1
ATOM 1690 N N . ALA A 1 210 ? -6.149 3.525 22.780 1.00 90.75 210 ALA A N 1
ATOM 1691 C CA . ALA A 1 210 ? -5.674 2.532 21.823 1.00 90.75 210 ALA A CA 1
ATOM 1692 C C . ALA A 1 210 ? -4.886 3.135 20.647 1.00 90.75 210 ALA A C 1
ATOM 1694 O O . ALA A 1 210 ? -3.946 2.511 20.159 1.00 90.75 210 ALA A O 1
ATOM 1695 N N . LEU A 1 211 ? -5.269 4.321 20.163 1.00 90.94 211 LEU A N 1
ATOM 1696 C CA . LEU A 1 211 ? -4.757 4.870 18.903 1.00 90.94 211 LEU A CA 1
ATOM 1697 C C . LEU A 1 211 ? -3.716 5.972 19.081 1.00 90.94 211 LEU A C 1
ATOM 1699 O O . LEU A 1 211 ? -2.894 6.155 18.185 1.00 90.94 211 LEU A O 1
ATOM 1703 N N . VAL A 1 212 ? -3.739 6.726 20.187 1.00 91.25 212 VAL A N 1
ATOM 1704 C CA . VAL A 1 212 ? -2.778 7.819 20.393 1.00 91.25 212 VAL A CA 1
ATOM 1705 C C . VAL A 1 212 ? -1.411 7.231 20.765 1.00 91.25 212 VAL A C 1
ATOM 1707 O O . VAL A 1 212 ? -1.280 6.620 21.826 1.00 91.25 212 VAL A O 1
ATOM 1710 N N . PRO A 1 213 ? -0.359 7.442 19.950 1.00 87.62 213 PRO A N 1
ATOM 1711 C CA . PRO A 1 213 ? 0.950 6.852 20.212 1.00 87.62 213 PRO A CA 1
ATOM 1712 C C . PRO A 1 213 ? 1.572 7.365 21.510 1.00 87.62 213 PRO A C 1
ATOM 1714 O O . PRO A 1 213 ? 1.631 8.579 21.744 1.00 87.62 213 PRO A O 1
ATOM 1717 N N . THR A 1 214 ? 2.117 6.468 22.325 1.00 87.50 214 THR A N 1
ATOM 1718 C CA . THR A 1 214 ? 2.776 6.813 23.596 1.00 87.50 214 THR A CA 1
ATOM 1719 C C . THR A 1 214 ? 4.297 6.732 23.498 1.00 87.50 214 THR A C 1
ATOM 1721 O O . THR A 1 214 ? 4.989 7.582 24.054 1.00 87.50 214 THR A O 1
ATOM 1724 N N . ASP A 1 215 ? 4.809 5.786 22.719 1.00 87.44 215 ASP A N 1
ATOM 1725 C CA . ASP A 1 215 ? 6.200 5.328 22.696 1.00 87.44 215 ASP A CA 1
ATOM 1726 C C . ASP A 1 215 ? 6.952 5.652 21.394 1.00 87.44 215 ASP A C 1
ATOM 1728 O O . ASP A 1 215 ? 8.180 5.574 21.354 1.00 87.44 215 ASP A O 1
ATOM 1732 N N . TYR A 1 216 ? 6.250 6.085 20.342 1.00 87.19 216 TYR A N 1
ATOM 1733 C CA . TYR A 1 216 ? 6.868 6.470 19.073 1.00 87.19 216 TYR A CA 1
ATOM 1734 C C . TYR A 1 216 ? 6.541 7.898 18.617 1.00 87.19 216 TYR A C 1
ATOM 1736 O O . TYR A 1 216 ? 5.569 8.536 19.036 1.00 87.19 216 TYR A O 1
ATOM 1744 N N . LYS A 1 217 ? 7.420 8.426 17.756 1.00 88.56 217 LYS A N 1
ATOM 1745 C CA . LYS A 1 217 ? 7.363 9.789 17.204 1.00 88.56 217 LYS A CA 1
ATOM 1746 C C . LYS A 1 217 ? 6.603 9.797 15.877 1.00 88.56 217 LYS A C 1
ATOM 1748 O O . LYS A 1 217 ? 6.670 8.828 15.121 1.00 88.56 217 LYS A O 1
ATOM 1753 N N . ALA A 1 218 ? 5.935 10.904 15.554 1.00 87.31 218 ALA A N 1
ATOM 1754 C CA . ALA A 1 218 ? 5.336 11.057 14.231 1.00 87.31 218 ALA A CA 1
ATOM 1755 C C . ALA A 1 218 ? 6.438 10.991 13.159 1.00 87.31 218 ALA A C 1
ATOM 1757 O O . ALA A 1 218 ? 7.505 11.580 13.325 1.00 87.31 218 ALA A O 1
ATOM 1758 N N . GLY A 1 219 ? 6.198 10.237 12.083 1.00 83.44 219 GLY A N 1
ATOM 1759 C CA . GLY A 1 219 ? 7.187 10.026 11.023 1.00 83.44 219 GLY A CA 1
ATOM 1760 C C . GLY A 1 219 ? 8.137 8.839 11.218 1.00 83.44 219 GLY A C 1
ATOM 1761 O O . GLY A 1 219 ? 8.913 8.553 10.313 1.00 83.44 219 GLY A O 1
ATOM 1762 N N . CYS A 1 220 ? 8.068 8.099 12.337 1.00 85.06 220 CYS A N 1
ATOM 1763 C CA . CYS A 1 220 ? 8.838 6.851 12.500 1.00 85.06 220 CYS A CA 1
ATOM 1764 C C . CYS A 1 220 ? 8.392 5.739 11.530 1.00 85.06 220 CYS A C 1
ATOM 1766 O O . CYS A 1 220 ? 9.135 4.802 11.247 1.00 85.06 220 CYS A O 1
ATOM 1768 N N . ARG A 1 221 ? 7.162 5.852 11.025 1.00 85.38 221 ARG A N 1
ATOM 1769 C CA . ARG A 1 221 ? 6.619 5.146 9.863 1.00 85.38 221 ARG A CA 1
ATOM 1770 C C . ARG A 1 221 ? 6.007 6.185 8.924 1.00 85.38 221 ARG A C 1
ATOM 1772 O O . ARG A 1 221 ? 5.762 7.321 9.337 1.00 85.38 221 ARG A O 1
ATOM 1779 N N . ARG A 1 222 ? 5.756 5.794 7.669 1.00 83.19 222 ARG A N 1
ATOM 1780 C CA . ARG A 1 222 ? 5.148 6.676 6.660 1.00 83.19 222 ARG A CA 1
ATOM 1781 C C . ARG A 1 222 ? 3.848 7.272 7.203 1.00 83.19 222 ARG A C 1
ATOM 1783 O O . ARG A 1 222 ? 2.925 6.544 7.565 1.00 83.19 222 ARG A O 1
ATOM 1790 N N . PHE A 1 223 ? 3.807 8.596 7.271 1.00 80.19 223 PHE A N 1
ATOM 1791 C CA . PHE A 1 223 ? 2.650 9.329 7.760 1.00 80.19 223 PHE A CA 1
ATOM 1792 C C . PHE A 1 223 ? 1.487 9.172 6.775 1.00 80.19 223 PHE A C 1
ATOM 1794 O O . PHE A 1 223 ? 1.680 9.349 5.575 1.00 80.19 223 PHE A O 1
ATOM 1801 N N . THR A 1 224 ? 0.300 8.821 7.271 1.00 77.38 224 THR A N 1
ATOM 1802 C CA . THR A 1 224 ? -0.892 8.602 6.440 1.00 77.38 224 THR A CA 1
ATOM 1803 C C . THR A 1 224 ? -1.996 9.573 6.863 1.00 77.38 224 THR A C 1
ATOM 1805 O O . THR A 1 224 ? -2.319 9.612 8.051 1.00 77.38 224 THR A O 1
ATOM 1808 N N . PRO A 1 225 ? -2.602 10.340 5.939 1.00 71.88 225 PRO A N 1
ATOM 1809 C CA . PRO A 1 225 ? -3.784 11.143 6.246 1.00 71.88 225 PRO A CA 1
ATOM 1810 C C . PRO A 1 225 ? -4.948 10.246 6.698 1.00 71.88 225 PRO A C 1
ATOM 1812 O O . PRO A 1 225 ? -5.298 9.294 6.002 1.00 71.88 225 PRO A O 1
ATOM 1815 N N . ALA A 1 226 ? -5.545 10.536 7.858 1.00 82.19 226 ALA A N 1
ATOM 1816 C CA . ALA A 1 226 ? -6.551 9.668 8.483 1.00 82.19 226 ALA A CA 1
ATOM 1817 C C . ALA A 1 226 ? -7.727 10.436 9.121 1.00 82.19 226 ALA A C 1
ATOM 1819 O O . ALA A 1 226 ? -8.441 9.885 9.952 1.00 82.19 226 ALA A O 1
ATOM 1820 N N . ASP A 1 227 ? -7.972 11.694 8.735 1.00 82.25 227 ASP A N 1
ATOM 1821 C CA . ASP A 1 227 ? -9.066 12.493 9.318 1.00 82.25 227 ASP A CA 1
ATOM 1822 C C . ASP A 1 227 ? -10.430 11.819 9.145 1.00 82.25 227 ASP A C 1
ATOM 1824 O O . ASP A 1 227 ? -11.174 11.666 10.109 1.00 82.25 227 ASP A O 1
ATOM 1828 N N . LYS A 1 228 ? -10.717 11.321 7.937 1.00 80.81 228 LYS A N 1
ATOM 1829 C CA . LYS A 1 228 ? -11.959 10.590 7.658 1.00 80.81 228 LYS A CA 1
ATOM 1830 C C . LYS A 1 228 ? -12.072 9.283 8.451 1.00 80.81 228 LYS A C 1
ATOM 1832 O O . LYS A 1 228 ? -13.178 8.858 8.757 1.00 80.81 228 LYS A O 1
ATOM 1837 N N . TYR A 1 229 ? -10.944 8.649 8.781 1.00 85.75 229 TYR A N 1
ATOM 1838 C CA . TYR A 1 229 ? -10.915 7.462 9.638 1.00 85.75 229 TYR A CA 1
ATOM 1839 C C . TYR A 1 229 ? -11.296 7.826 11.073 1.00 85.75 229 TYR A C 1
ATOM 1841 O O . TYR A 1 229 ? -12.153 7.170 11.650 1.00 85.75 229 TYR A O 1
ATOM 1849 N N . ILE A 1 230 ? -10.746 8.916 11.618 1.00 87.12 230 ILE A N 1
ATOM 1850 C CA . ILE A 1 230 ? -11.129 9.412 12.948 1.00 87.12 230 ILE A CA 1
ATOM 1851 C C . ILE A 1 230 ? -12.608 9.827 12.979 1.00 87.12 230 ILE A C 1
ATOM 1853 O O . ILE A 1 230 ? -13.301 9.555 13.952 1.00 87.12 230 ILE A O 1
ATOM 1857 N N . GLU A 1 231 ? -13.110 10.451 11.912 1.00 85.38 231 GLU A N 1
ATOM 1858 C CA . GLU A 1 231 ? -14.535 10.776 11.786 1.00 85.38 231 GLU A CA 1
ATOM 1859 C C . GLU A 1 231 ? -15.417 9.522 11.775 1.00 85.38 231 GLU A C 1
ATOM 1861 O O . GLU A 1 231 ? -16.445 9.512 12.447 1.00 85.38 231 GLU A O 1
ATOM 1866 N N . ALA A 1 232 ? -15.005 8.466 11.065 1.00 85.44 232 ALA A N 1
ATOM 1867 C CA . ALA A 1 232 ? -15.719 7.192 11.042 1.00 85.44 232 ALA A CA 1
ATOM 1868 C C . ALA A 1 232 ? -15.729 6.500 12.414 1.00 85.44 232 ALA A C 1
ATOM 1870 O O . ALA A 1 232 ? -16.739 5.928 12.783 1.00 85.44 232 ALA A O 1
ATOM 1871 N N . LEU A 1 233 ? -14.660 6.604 13.210 1.00 87.62 233 LEU A N 1
ATOM 1872 C CA . LEU A 1 233 ? -14.634 6.047 14.572 1.00 87.62 233 LEU A CA 1
ATOM 1873 C C . LEU A 1 233 ? -15.630 6.706 15.536 1.00 87.62 233 LEU A C 1
ATOM 1875 O O . LEU A 1 233 ? -15.943 6.131 16.571 1.00 87.62 233 LEU A O 1
ATOM 1879 N N . ASN A 1 234 ? -16.097 7.916 15.230 1.00 86.12 234 ASN A N 1
ATOM 1880 C CA . ASN A 1 234 ? -17.045 8.639 16.075 1.00 86.12 234 ASN A CA 1
ATOM 1881 C C . ASN A 1 234 ? -18.514 8.378 15.684 1.00 86.12 234 ASN A C 1
ATOM 1883 O O . ASN A 1 234 ? -19.407 9.043 16.214 1.00 86.12 234 ASN A O 1
ATOM 1887 N N . THR A 1 235 ? -18.793 7.478 14.734 1.00 84.12 235 THR A N 1
ATOM 1888 C CA . THR A 1 235 ? -20.165 7.103 14.364 1.00 84.12 235 THR A CA 1
ATOM 1889 C C . THR A 1 235 ? -20.687 5.991 15.274 1.00 84.12 235 THR A C 1
ATOM 1891 O O . THR A 1 235 ? -19.935 5.195 15.822 1.00 84.12 235 THR A O 1
ATOM 1894 N N . SER A 1 236 ? -22.007 5.918 15.451 1.00 86.00 236 SER A N 1
ATOM 1895 C CA . SER A 1 236 ? -22.635 4.947 16.359 1.00 86.00 236 SER A CA 1
ATOM 1896 C C . SER A 1 236 ? -22.594 3.498 15.864 1.00 86.00 236 SER A C 1
ATOM 1898 O O . SER A 1 236 ? -22.928 2.591 16.617 1.00 86.00 236 SER A O 1
ATOM 1900 N N . ASN A 1 237 ? -22.271 3.281 14.589 1.00 85.06 237 ASN A N 1
ATOM 1901 C CA . ASN A 1 237 ? -22.222 1.970 13.941 1.00 85.06 237 ASN A CA 1
ATOM 1902 C C . ASN A 1 237 ? -20.786 1.472 13.717 1.00 85.06 237 ASN A C 1
ATOM 1904 O O . ASN A 1 237 ? -20.579 0.548 12.934 1.00 85.06 237 ASN A O 1
ATOM 1908 N N . VAL A 1 238 ? -19.805 2.094 14.374 1.00 88.56 238 VAL A N 1
ATOM 1909 C CA . VAL A 1 238 ? -18.404 1.673 14.367 1.00 88.56 238 VAL A CA 1
ATOM 1910 C C . VAL A 1 238 ? -17.946 1.490 15.804 1.00 88.56 238 VAL A C 1
ATOM 1912 O O . VAL A 1 238 ? -18.088 2.380 16.636 1.00 88.56 238 VAL A O 1
ATOM 1915 N N . GLU A 1 239 ? -17.367 0.327 16.084 1.00 90.62 239 GLU A N 1
ATOM 1916 C CA . GLU A 1 239 ? -16.749 0.007 17.367 1.00 90.62 239 GLU A CA 1
ATOM 1917 C C . GLU A 1 239 ? -15.259 -0.265 17.140 1.00 90.62 239 GLU A C 1
ATOM 1919 O O . GLU A 1 239 ? -14.886 -1.057 16.270 1.00 90.62 239 GLU A O 1
ATOM 1924 N N . LEU A 1 240 ? -14.392 0.378 17.926 1.00 91.44 240 LEU A N 1
ATOM 1925 C CA . LEU A 1 240 ? -12.975 0.035 17.952 1.00 91.44 240 LEU A CA 1
ATOM 1926 C C . LEU A 1 240 ? -12.725 -1.055 18.995 1.00 91.44 240 LEU A C 1
ATOM 1928 O O . LEU A 1 240 ? -12.818 -0.811 20.194 1.00 91.44 240 LEU A O 1
ATOM 1932 N N . ILE A 1 241 ? -12.282 -2.223 18.540 1.00 92.75 241 ILE A N 1
ATOM 1933 C CA . ILE A 1 241 ? -11.879 -3.320 19.421 1.00 92.75 241 ILE A CA 1
ATOM 1934 C C . ILE A 1 241 ? -10.353 -3.389 19.443 1.00 92.75 241 ILE A C 1
ATOM 1936 O O . ILE A 1 241 ? -9.718 -3.737 18.450 1.00 92.75 241 ILE A O 1
ATOM 1940 N N . SER A 1 242 ? -9.751 -3.050 20.585 1.00 92.75 242 SER A N 1
ATOM 1941 C CA . SER A 1 242 ? -8.295 -3.129 20.782 1.00 92.75 242 SER A CA 1
ATOM 1942 C C . SER A 1 242 ? -7.826 -4.433 21.435 1.00 92.75 242 SER A C 1
ATOM 1944 O O . SER A 1 242 ? -6.622 -4.625 21.608 1.00 92.75 242 SER A O 1
ATOM 1946 N N . THR A 1 243 ? -8.748 -5.310 21.847 1.00 94.00 243 THR A N 1
ATOM 1947 C CA . THR A 1 243 ? -8.409 -6.617 22.426 1.00 94.00 243 THR A CA 1
ATOM 1948 C C . THR A 1 243 ? -7.823 -7.533 21.351 1.00 94.00 243 THR A C 1
ATOM 1950 O O . THR A 1 243 ? -8.304 -7.562 20.220 1.00 94.00 243 THR A O 1
ATOM 1953 N N . GLN A 1 244 ? -6.777 -8.287 21.698 1.00 95.44 244 GLN A N 1
ATOM 1954 C CA . GLN A 1 244 ? -6.142 -9.220 20.768 1.00 95.44 244 GLN A CA 1
ATOM 1955 C C . GLN A 1 244 ? -7.127 -10.301 20.314 1.00 95.44 244 GLN A C 1
ATOM 1957 O O . GLN A 1 244 ? -7.950 -10.779 21.096 1.00 95.44 244 GLN A O 1
ATOM 1962 N N . ILE A 1 245 ? -7.023 -10.695 19.046 1.00 96.88 245 ILE A N 1
ATOM 1963 C CA . ILE A 1 245 ? -7.779 -11.821 18.498 1.00 96.88 245 ILE A CA 1
ATOM 1964 C C . ILE A 1 245 ? -7.123 -13.110 18.991 1.00 96.88 245 ILE A C 1
ATOM 1966 O O . ILE A 1 245 ? -5.918 -13.291 18.827 1.00 96.88 245 ILE A O 1
ATOM 1970 N N . LYS A 1 246 ? -7.927 -13.988 19.589 1.00 97.19 246 LYS A N 1
ATOM 1971 C CA . LYS A 1 246 ? -7.525 -15.331 20.010 1.00 97.19 246 LYS A CA 1
ATOM 1972 C C . LYS A 1 246 ? -7.643 -16.302 18.838 1.00 97.19 246 LYS A C 1
ATOM 1974 O O . LYS A 1 246 ? -6.662 -16.938 18.483 1.00 97.19 246 LYS A O 1
ATOM 1979 N N . GLN A 1 247 ? -8.825 -16.366 18.224 1.00 97.75 247 GLN A N 1
ATOM 1980 C CA . GLN A 1 247 ? -9.140 -17.272 17.115 1.00 97.75 247 GLN A CA 1
ATOM 1981 C C . GLN A 1 247 ? -10.434 -16.850 16.404 1.00 97.75 247 GLN A C 1
ATOM 1983 O O . GLN A 1 247 ? -11.143 -15.941 16.850 1.00 97.75 247 GLN A O 1
ATOM 1988 N N . VAL A 1 248 ? -10.757 -17.541 15.317 1.00 97.88 248 VAL A N 1
ATOM 1989 C CA . VAL A 1 248 ? -12.025 -17.461 14.593 1.00 97.88 248 VAL A CA 1
ATOM 1990 C C . VAL A 1 248 ? -12.749 -18.802 14.707 1.00 97.88 248 VAL A C 1
ATOM 1992 O O . VAL A 1 248 ? -12.155 -19.850 14.489 1.00 97.88 248 VAL A O 1
ATOM 1995 N N . GLU A 1 249 ? -14.043 -18.772 15.024 1.00 97.12 249 GLU A N 1
ATOM 1996 C CA . GLU A 1 249 ? -14.893 -19.966 15.091 1.00 97.12 249 GLU A CA 1
ATOM 1997 C C . GLU A 1 249 ? -16.238 -19.715 14.397 1.00 97.12 249 GLU A C 1
ATOM 1999 O O . GLU A 1 249 ? -17.017 -18.835 14.789 1.00 97.12 249 GLU A O 1
ATOM 2004 N N . GLY A 1 250 ? -16.541 -20.511 13.368 1.00 96.56 250 GLY A N 1
ATOM 2005 C CA . GLY A 1 250 ? -17.756 -20.351 12.570 1.00 96.56 250 GLY A CA 1
ATOM 2006 C C . GLY A 1 250 ? -17.789 -18.985 11.883 1.00 96.56 250 GLY A C 1
ATOM 2007 O O . GLY A 1 250 ? -16.951 -18.693 11.038 1.00 96.56 250 GLY A O 1
ATOM 2008 N N . ASN A 1 251 ? -18.754 -18.142 12.246 1.00 95.56 251 ASN A N 1
ATOM 2009 C CA . ASN A 1 251 ? -18.877 -16.765 11.764 1.00 95.56 251 ASN A CA 1
ATOM 2010 C C . ASN A 1 251 ? -18.422 -15.711 12.790 1.00 95.56 251 ASN A C 1
ATOM 2012 O O . ASN A 1 251 ? -18.826 -14.555 12.684 1.00 95.56 251 ASN A O 1
ATOM 2016 N N . ALA A 1 252 ? -17.633 -16.085 13.802 1.00 96.44 252 ALA A N 1
ATOM 2017 C CA . ALA A 1 252 ? -17.233 -15.162 14.857 1.00 96.44 252 ALA A CA 1
ATOM 2018 C C . ALA A 1 252 ? -15.729 -15.021 15.041 1.00 96.44 252 ALA A C 1
ATOM 2020 O O . ALA A 1 252 ? -14.978 -15.988 14.949 1.00 96.44 252 ALA A O 1
ATOM 2021 N N . ILE A 1 253 ? -15.330 -13.806 15.406 1.00 97.12 253 ILE A N 1
ATOM 2022 C CA . ILE A 1 253 ? -14.018 -13.503 15.965 1.00 97.12 253 ILE A CA 1
ATOM 2023 C C . ILE A 1 253 ? -14.135 -13.601 17.489 1.00 97.12 253 ILE A C 1
ATOM 2025 O O . ILE A 1 253 ? -15.032 -13.001 18.093 1.00 97.12 253 ILE A O 1
ATOM 2029 N N . ILE A 1 254 ? -13.225 -14.357 18.102 1.00 97.81 254 ILE A N 1
ATOM 2030 C CA . ILE A 1 254 ? -13.099 -14.494 19.553 1.00 97.81 254 ILE A CA 1
ATOM 2031 C C . ILE A 1 254 ? -11.846 -13.740 19.990 1.00 97.81 254 ILE A C 1
ATOM 2033 O O . ILE A 1 254 ? -10.746 -13.999 19.492 1.00 97.81 254 ILE A O 1
ATOM 2037 N N . THR A 1 255 ? -12.000 -12.797 20.914 1.00 97.44 255 THR A N 1
ATOM 2038 C CA . THR A 1 255 ? -10.884 -12.035 21.489 1.00 97.44 255 THR A CA 1
ATOM 2039 C C . THR A 1 255 ? -10.327 -12.707 22.750 1.00 97.44 255 THR A C 1
ATOM 2041 O O . THR A 1 255 ? -10.921 -13.632 23.297 1.00 97.44 255 THR A O 1
ATOM 2044 N N . THR A 1 256 ? -9.145 -12.293 23.214 1.00 97.25 256 THR A N 1
ATOM 2045 C CA . THR A 1 256 ? -8.459 -12.907 24.373 1.00 97.25 256 THR A CA 1
ATOM 2046 C C . THR A 1 256 ? -9.165 -12.702 25.717 1.00 97.25 256 THR A C 1
ATOM 2048 O O . THR A 1 256 ? -8.780 -13.318 26.701 1.00 97.25 256 THR A O 1
ATOM 2051 N N . ASP A 1 257 ? -10.170 -11.829 25.767 1.00 96.75 257 ASP A N 1
ATOM 2052 C CA . ASP A 1 257 ? -11.106 -11.643 26.886 1.00 96.75 257 ASP A CA 1
ATOM 2053 C C . ASP A 1 257 ? -12.364 -12.531 26.761 1.00 96.75 257 ASP A C 1
ATOM 2055 O O . ASP A 1 257 ? -13.367 -12.287 27.431 1.00 96.75 257 ASP A O 1
ATOM 2059 N N . ASP A 1 258 ? -12.315 -13.528 25.869 1.00 95.62 258 ASP A N 1
ATOM 2060 C CA . ASP A 1 258 ? -13.371 -14.492 25.546 1.00 95.62 258 ASP A CA 1
ATOM 2061 C C . ASP A 1 258 ? -14.687 -13.858 25.047 1.00 95.62 258 ASP A C 1
ATOM 2063 O O . ASP A 1 258 ? -15.729 -14.515 24.986 1.00 95.62 258 ASP A O 1
ATOM 2067 N N . GLN A 1 259 ? -14.653 -12.591 24.614 1.00 96.81 259 GLN A N 1
ATOM 2068 C CA . GLN A 1 259 ? -15.781 -11.972 23.922 1.00 96.81 259 GLN A CA 1
ATOM 2069 C C . GLN A 1 259 ? -15.904 -12.529 22.501 1.00 96.81 259 GLN A C 1
ATOM 2071 O O . GLN A 1 259 ? -14.952 -12.518 21.717 1.00 96.81 259 GLN A O 1
ATOM 2076 N N . ARG A 1 260 ? -17.111 -12.981 22.153 1.00 97.50 260 ARG A N 1
ATOM 2077 C CA . ARG A 1 260 ? -17.448 -13.542 20.841 1.00 97.50 260 ARG A CA 1
ATOM 2078 C C . ARG A 1 260 ? -18.290 -12.547 20.047 1.00 97.50 260 ARG A C 1
ATOM 2080 O O . ARG A 1 260 ? -19.369 -12.171 20.499 1.00 97.50 260 ARG A O 1
ATOM 2087 N N . ARG A 1 261 ? -17.842 -12.172 18.846 1.00 96.31 261 ARG A N 1
ATOM 2088 C CA . ARG A 1 261 ? -18.563 -11.248 17.949 1.00 96.31 261 ARG A CA 1
ATOM 2089 C C . ARG A 1 261 ? -18.721 -11.852 16.565 1.00 96.31 261 ARG A C 1
ATOM 2091 O O . ARG A 1 261 ? -17.745 -12.344 16.008 1.00 96.31 261 ARG A O 1
ATOM 2098 N N . THR A 1 262 ? -19.939 -11.842 16.036 1.00 96.38 262 THR A N 1
ATOM 2099 C CA . THR A 1 262 ? -20.257 -12.395 14.714 1.00 96.38 262 THR A CA 1
ATOM 2100 C C . THR A 1 262 ? -20.110 -11.352 13.624 1.00 96.38 262 THR A C 1
ATOM 2102 O O . THR A 1 262 ? -20.494 -10.207 13.830 1.00 96.38 262 THR A O 1
ATOM 2105 N N . TYR A 1 263 ? -19.617 -11.775 12.464 1.00 95.69 263 TYR A N 1
ATOM 2106 C CA . TYR A 1 263 ? -19.474 -10.930 11.285 1.00 95.69 263 TYR A CA 1
ATOM 2107 C C . TYR A 1 263 ? -19.878 -11.703 10.030 1.00 95.69 263 TYR A C 1
ATOM 2109 O O . TYR A 1 263 ? -19.723 -12.924 9.957 1.00 95.69 263 TYR A O 1
ATOM 2117 N N . ASP A 1 264 ? -20.368 -10.984 9.028 1.00 94.12 264 ASP A N 1
ATOM 2118 C CA . ASP A 1 264 ? -20.591 -11.509 7.684 1.00 94.12 264 ASP A CA 1
ATOM 2119 C C . ASP A 1 264 ? -19.304 -11.457 6.845 1.00 94.12 264 ASP A C 1
ATOM 2121 O O . ASP A 1 264 ? -19.076 -12.314 5.985 1.00 94.12 264 ASP A O 1
ATOM 2125 N N . ILE A 1 265 ? -18.474 -10.429 7.071 1.00 94.19 265 ILE A N 1
ATOM 2126 C CA . ILE A 1 265 ? -17.264 -10.135 6.292 1.00 94.19 265 ILE A CA 1
ATOM 2127 C C . ILE A 1 265 ? -16.097 -9.789 7.231 1.00 94.19 265 ILE A C 1
ATOM 2129 O O . ILE A 1 265 ? -16.277 -9.041 8.193 1.00 94.19 265 ILE A O 1
ATOM 2133 N N . ILE A 1 266 ? -14.906 -10.307 6.917 1.00 93.56 266 ILE A N 1
ATOM 2134 C CA . ILE A 1 266 ? -13.603 -9.940 7.503 1.00 93.56 266 ILE A CA 1
ATOM 2135 C C . ILE A 1 266 ? -12.696 -9.378 6.408 1.00 93.56 266 ILE A C 1
ATOM 2137 O O . ILE A 1 266 ? -12.587 -10.047 5.353 1.00 93.56 266 ILE A O 1
#

pLDDT: mean 86.57, std 11.43, range [38.78, 98.19]

Secondary structure (DSSP, 8-state):
-B-SS-TTTSS-TTS--TT-SSSS-BHHHHHHHHHHHHHHTT-GGG---SEEEEEEEEETTTTEEEEEEEETTSTT-EEEEEES-------SS--------TTGGG-SSB---GGGPPTT---TT--B-----SHHHHHHHHHTT-------TTSSS-HHHHHHHHHHHHHHHHHHGGGGSTT-HHHHHHHHHHHHHHHHH---HHHHHHHS-SSS-TTSS-----HHHHHHHTSTT-----SPEEEEETTEEEETT--EEE-SB-

Foldseek 3Di:
DWDQAQVQQVDDPVQGDLQQFDRIHDPVVVVVSVVVVCVVVVVVVVDDPQKDFPDWDADPVVQWIWTWIARNVDRPDIDTDIGNDDDDPPDDPQDDDDDPFACPVVAQAAEDDLSRHDPPDDCPPWFADDPDDDQSCLVVLLVVPDDDDDDGDPRDDDPVVSVVVNVVSVVVVVVLCVLLPPPDPSVVVNQVVVLVVLVVQQPDPVCNVQPRDDDDTPNPDDDGDRSSVSVSCPDPSDDDDNFDFRHDDHQWTAGPVRDTDGTNYD

InterPro domains:
  IPR020946 Flavin monooxygenase-like [PF00743] (24-140)
  IPR036188 FAD/NAD(P)-binding domain superfamily [G3DSA:3.50.50.60] (1-266)
  IPR036188 FAD/NAD(P)-binding domain superfamily [SSF51905] (1-140)
  IPR036188 FAD/NAD(P)-binding domain superfamily [SSF51905] (96-266)

Sequence (266 aa):
CACDIPSHAYQYSWNPNPRWSRLYAEAAEILEYLKSTVTKFNLRRYIQFSTTCTGANWDETNSEWNVTLQRNETPNDEISVKCDVFIIAIGRLNNWKLPAIEGLDTFQGRVIHTANWPQGLDYHGKDIAVIGNGASSTQCLPSLHKDPQDLIKKLEIDPDSYFQFRLEIEKKLAYSFRGLWGNSNAAQEFTKNAKQHMIKKIGDPQALKALVPTDYKAGCRRFTPADKYIEALNTSNVELISTQIKQVEGNAIITTDDQRRTYDII